Protein AF-A0A450V670-F1 (afdb_monomer_lite)

Sequence (201 aa):
MRGKIMSDAKQIKKEAIFEEYRVLRSEIQQYHAERNNYVNYSVTLTGALLAFISAMKILDTELAILFLLIPFIHLLLGFLFLDRSVRVVRLADYIHNHLRKQLQDLSDTDVWSWEDYKKRTRRFSRFISFLLDQVRIISFIAPSILSVSVFFLFDDGLFSILEIVLLVILSLLIFGVFAIAMKVQETSGAENRAHFPINKK

Foldseek 3Di:
DVVVVVVVVLVVLLVVLVVVVVVLVVLLVVLVVLLVVLLVVLVVLLVVVVVVLVVCVVDDLVCLVVLLVSLVSLLVSLVSSLVSLLSSLVSVCCCVPPSCVVNVVSDPDDPCVVVVVCVVCVPDDPVVVVVVLVVSSCSSVVSNVVSVVSSVVSDPDDDDPVSVVSVVVSVVSNVVSVVSSVVSVVSNPPPPPVPPPPPDD

pLDDT: mean 89.33, std 12.07, range [46.03, 98.38]

Radius of gyration: 24.57 Å; chains: 1; bounding box: 68×34×81 Å

Secondary structure (DSSP, 8-state):
-HHHHHHHHHHHHHHHHHHHHHHHHHHHHHHHHHHHHHHHHHHHHHHHHHHHHHHHTTS-GGGGGHHHHHHHHHHHHHHHHHHHHHHHHHHHHHIIIIIHHHHHHH-SS-TTHHHHHHHHT--S-HHHHHHHHHHHHHHHHHHHHHHHHHHHHH--SPPPHHHHHHHHHHHHHHHHHHHHHHHHHHHHS------S-----

Structure (mmCIF, N/CA/C/O backbone):
data_AF-A0A450V670-F1
#
_entry.id   AF-A0A450V670-F1
#
loop_
_atom_site.group_PDB
_atom_site.id
_atom_site.type_symbol
_atom_site.label_atom_id
_atom_site.label_alt_id
_atom_site.label_comp_id
_atom_site.label_asym_id
_atom_site.label_entity_id
_atom_site.label_seq_id
_atom_site.pdbx_PDB_ins_code
_atom_site.Cartn_x
_atom_site.Cartn_y
_atom_site.Cartn_z
_atom_site.occupancy
_atom_site.B_iso_or_equiv
_atom_site.auth_seq_id
_atom_site.auth_comp_id
_atom_site.auth_asym_id
_atom_site.auth_atom_id
_atom_site.pdbx_PDB_model_num
ATOM 1 N N . MET A 1 1 ? -23.373 -13.521 49.410 1.00 74.38 1 MET A N 1
ATOM 2 C CA . MET A 1 1 ? -22.339 -14.280 48.663 1.00 74.38 1 MET A CA 1
ATOM 3 C C . MET A 1 1 ? -22.504 -14.179 47.143 1.00 74.38 1 MET A C 1
ATOM 5 O O . MET A 1 1 ? -21.561 -13.767 46.484 1.00 74.38 1 MET A O 1
ATOM 9 N N . ARG A 1 2 ? -23.696 -14.449 46.583 1.00 79.19 2 ARG A N 1
ATOM 10 C CA . ARG A 1 2 ? -23.971 -14.394 45.128 1.00 79.19 2 ARG A CA 1
ATOM 11 C C . ARG A 1 2 ? -23.617 -13.060 44.442 1.00 79.19 2 ARG A C 1
ATOM 13 O O . ARG A 1 2 ? -23.057 -13.078 43.355 1.00 79.19 2 ARG A O 1
ATOM 20 N N . GLY A 1 3 ? -23.879 -11.921 45.092 1.00 82.06 3 GLY A N 1
ATOM 21 C CA . GLY A 1 3 ? -23.564 -10.595 44.536 1.00 82.06 3 GLY A CA 1
ATOM 22 C C . GLY A 1 3 ? -22.066 -10.335 44.326 1.00 82.06 3 GLY A C 1
ATOM 23 O O . GLY A 1 3 ? -21.690 -9.752 43.317 1.00 82.06 3 GLY A O 1
ATOM 24 N N . LYS A 1 4 ? -21.205 -10.838 45.224 1.00 85.69 4 LYS A N 1
ATOM 25 C CA . LYS A 1 4 ? -19.745 -10.698 45.100 1.00 85.69 4 LYS A CA 1
ATOM 26 C C . LYS A 1 4 ? -19.215 -11.490 43.899 1.00 85.69 4 LYS A C 1
ATOM 28 O O . LYS A 1 4 ? -18.532 -10.931 43.059 1.00 85.69 4 LYS A O 1
ATOM 33 N N . ILE A 1 5 ? -19.656 -12.741 43.751 1.00 87.25 5 ILE A N 1
ATOM 34 C CA . ILE A 1 5 ? -19.260 -13.616 42.633 1.00 87.25 5 ILE A CA 1
ATOM 35 C C . ILE A 1 5 ? -19.651 -13.008 41.274 1.00 87.25 5 ILE A C 1
ATOM 37 O O . ILE A 1 5 ? -18.873 -13.058 40.326 1.00 87.25 5 ILE A O 1
ATOM 41 N N . MET A 1 6 ? -20.842 -12.406 41.167 1.00 82.12 6 MET A N 1
ATOM 42 C CA . MET A 1 6 ? -21.275 -11.751 39.924 1.00 82.12 6 MET A CA 1
ATOM 43 C C . MET A 1 6 ? -20.473 -10.480 39.613 1.00 82.12 6 MET A C 1
ATOM 45 O O . MET A 1 6 ? -20.177 -10.224 38.446 1.00 82.12 6 MET A O 1
ATOM 49 N N . SER A 1 7 ? -20.109 -9.706 40.640 1.00 87.88 7 SER A N 1
ATOM 50 C CA . SER A 1 7 ? -19.231 -8.539 40.493 1.00 87.88 7 SER A CA 1
ATOM 51 C C . SER A 1 7 ? -17.849 -8.949 39.982 1.00 87.88 7 SER A C 1
ATOM 53 O O . SER A 1 7 ? -17.362 -8.376 39.008 1.00 87.88 7 SER A O 1
ATOM 55 N N . ASP A 1 8 ? -17.263 -9.987 40.578 1.00 92.25 8 ASP A N 1
ATOM 56 C CA . ASP A 1 8 ? -15.940 -10.495 40.210 1.00 92.25 8 ASP A CA 1
ATOM 57 C C . ASP A 1 8 ? -15.940 -11.031 38.765 1.00 92.25 8 ASP A C 1
ATOM 59 O O . ASP A 1 8 ? -15.050 -10.716 37.978 1.00 92.25 8 ASP A O 1
ATOM 63 N N . ALA A 1 9 ? -16.991 -11.750 38.353 1.00 92.06 9 ALA A N 1
ATOM 64 C CA . ALA A 1 9 ? -17.128 -12.241 36.980 1.00 92.06 9 ALA A CA 1
ATOM 65 C C . ALA A 1 9 ? -17.270 -11.110 35.940 1.00 92.06 9 ALA A C 1
ATOM 67 O O . ALA A 1 9 ? -16.675 -11.183 34.861 1.00 92.06 9 ALA A O 1
ATOM 68 N N . LYS A 1 10 ? -18.038 -10.051 36.250 1.00 91.31 10 LYS A N 1
ATOM 69 C CA . LYS A 1 10 ? -18.167 -8.871 35.372 1.00 91.31 10 LYS A CA 1
ATOM 70 C C . LYS A 1 10 ? -16.818 -8.162 35.219 1.00 91.31 10 LYS A C 1
ATOM 72 O O . LYS A 1 10 ? -16.474 -7.754 34.110 1.00 91.31 10 LYS A O 1
ATOM 77 N N . GLN A 1 11 ? -16.059 -8.059 36.308 1.00 92.69 11 GLN A N 1
ATOM 78 C CA . GLN A 1 11 ? -14.736 -7.442 36.320 1.00 92.69 11 GLN A CA 1
ATOM 79 C C . GLN A 1 11 ? -13.726 -8.241 35.486 1.00 92.69 11 GLN A C 1
ATOM 81 O O . GLN A 1 11 ? -13.103 -7.669 34.596 1.00 92.69 11 GLN A O 1
ATOM 86 N N . ILE A 1 12 ? -13.649 -9.563 35.674 1.00 95.38 12 ILE A N 1
ATOM 87 C CA . ILE A 1 12 ? -12.773 -10.445 34.881 1.00 95.38 12 ILE A CA 1
ATOM 88 C C . ILE A 1 12 ? -13.099 -10.334 33.387 1.00 95.38 12 ILE A C 1
ATOM 90 O O . ILE A 1 12 ? -12.203 -10.203 32.555 1.00 95.38 12 ILE A O 1
ATOM 94 N N . LYS A 1 13 ? -14.390 -10.337 33.027 1.00 95.12 13 LYS A N 1
ATOM 95 C CA . LYS A 1 13 ? -14.812 -10.180 31.628 1.00 95.12 13 LYS A CA 1
ATOM 96 C C . LYS A 1 13 ? -14.386 -8.826 31.053 1.00 95.12 13 LYS A C 1
ATOM 98 O O . LYS A 1 13 ? -13.922 -8.762 29.918 1.00 95.12 13 LYS A O 1
ATOM 103 N N . LYS A 1 14 ? -14.547 -7.748 31.823 1.00 93.81 14 LYS A N 1
ATOM 104 C CA . LYS A 1 14 ? -14.142 -6.395 31.425 1.00 93.81 14 LYS A CA 1
ATOM 105 C C . LYS A 1 14 ? -12.631 -6.315 31.193 1.00 93.81 14 LYS A C 1
ATOM 107 O O . LYS A 1 14 ? -12.212 -5.770 30.177 1.00 93.81 14 LYS A O 1
ATOM 112 N N . GLU A 1 15 ? -11.834 -6.882 32.093 1.00 95.00 15 GLU A N 1
ATOM 113 C CA . GLU A 1 15 ? -10.372 -6.941 31.971 1.00 95.00 15 GLU A CA 1
ATOM 114 C C . GLU A 1 15 ? -9.935 -7.737 30.739 1.00 95.00 15 GLU A C 1
ATOM 116 O O . GLU A 1 15 ? -9.139 -7.236 29.950 1.00 95.00 15 GLU A O 1
ATOM 121 N N . ALA A 1 16 ? -10.527 -8.912 30.504 1.00 96.75 16 ALA A N 1
ATOM 122 C CA . ALA A 1 16 ? -10.236 -9.718 29.319 1.00 96.75 16 ALA A CA 1
ATOM 123 C C . ALA A 1 16 ? -10.490 -8.948 28.008 1.00 96.75 16 ALA A C 1
ATOM 125 O O . ALA A 1 16 ? -9.664 -8.979 27.098 1.00 96.75 16 ALA A O 1
ATOM 126 N N . ILE A 1 17 ? -11.595 -8.200 27.930 1.00 95.88 17 ILE A N 1
ATOM 127 C CA . ILE A 1 17 ? -11.935 -7.387 26.753 1.00 95.88 17 ILE A CA 1
ATOM 128 C C . ILE A 1 17 ? -10.959 -6.213 26.571 1.00 95.88 17 ILE A C 1
ATOM 130 O O . ILE A 1 17 ? -10.601 -5.874 25.441 1.00 95.88 17 ILE A O 1
ATOM 134 N N . PHE A 1 18 ? -10.513 -5.580 27.660 1.00 94.44 18 PHE A N 1
ATOM 135 C CA . PHE A 1 18 ? -9.491 -4.533 27.578 1.00 94.44 18 PHE A CA 1
ATOM 136 C C . PHE A 1 18 ? -8.148 -5.073 27.094 1.00 94.44 18 PHE A C 1
ATOM 138 O O . PHE A 1 18 ? -7.487 -4.412 26.290 1.00 94.44 18 PHE A O 1
ATOM 145 N N . GLU A 1 19 ? -7.761 -6.263 27.546 1.00 97.12 19 GLU A N 1
ATOM 146 C CA . GLU A 1 19 ? -6.544 -6.921 27.080 1.00 97.12 19 GLU A CA 1
ATOM 147 C C . GLU A 1 19 ? -6.631 -7.283 25.597 1.00 97.12 19 GLU A C 1
ATOM 149 O O . GLU A 1 19 ? -5.715 -6.958 24.841 1.00 97.12 19 GLU A O 1
ATOM 154 N N . GLU A 1 20 ? -7.757 -7.835 25.139 1.00 97.69 20 GLU A N 1
ATOM 155 C CA . GLU A 1 20 ? -7.996 -8.087 23.713 1.00 97.69 20 GLU A CA 1
ATOM 156 C C . GLU A 1 20 ? -7.898 -6.789 22.892 1.00 97.69 20 GLU A C 1
ATOM 158 O O . GLU A 1 20 ? -7.166 -6.722 21.904 1.00 97.69 20 GLU A O 1
ATOM 163 N N . TYR A 1 21 ? -8.552 -5.710 23.337 1.00 95.75 21 TYR A N 1
ATOM 164 C CA . TYR A 1 21 ? -8.452 -4.398 22.692 1.00 95.75 21 TYR A CA 1
ATOM 165 C C . TYR A 1 21 ? -7.003 -3.891 22.615 1.00 95.75 21 TYR A C 1
ATOM 167 O O . TYR A 1 21 ? -6.584 -3.361 21.579 1.00 95.75 21 TYR A O 1
ATOM 175 N N . ARG A 1 22 ? -6.230 -4.048 23.696 1.00 96.38 22 ARG A N 1
ATOM 176 C CA . ARG A 1 22 ? -4.827 -3.623 23.768 1.00 96.38 22 ARG A CA 1
ATOM 177 C C . ARG A 1 22 ? -3.966 -4.391 22.769 1.00 96.38 22 ARG A C 1
ATOM 179 O O . ARG A 1 22 ? -3.197 -3.761 22.040 1.00 96.38 22 ARG A O 1
ATOM 186 N N . VAL A 1 23 ? -4.138 -5.711 22.692 1.00 98.31 23 VAL A N 1
ATOM 187 C CA . VAL A 1 23 ? -3.441 -6.567 21.722 1.00 98.31 23 VAL A CA 1
ATOM 188 C C . VAL A 1 23 ? -3.768 -6.128 20.295 1.00 98.31 23 VAL A C 1
ATOM 190 O O . VAL A 1 23 ? -2.857 -5.799 19.538 1.00 98.31 23 VAL A O 1
ATOM 193 N N . LEU A 1 24 ? -5.045 -5.979 19.943 1.00 97.94 24 LEU A N 1
ATOM 194 C CA . LEU A 1 24 ? -5.442 -5.586 18.583 1.00 97.94 24 LEU A CA 1
ATOM 195 C C . LEU A 1 24 ? -4.940 -4.188 18.195 1.00 97.94 24 LEU A C 1
ATOM 197 O O . LEU A 1 24 ? -4.551 -3.950 17.051 1.00 97.94 24 LEU A O 1
ATOM 201 N N . ARG A 1 25 ? -4.911 -3.239 19.139 1.00 96.38 25 ARG A N 1
ATOM 202 C CA . ARG A 1 25 ? -4.305 -1.919 18.903 1.00 96.38 25 ARG A CA 1
ATOM 203 C C . ARG A 1 25 ? -2.802 -2.014 18.661 1.00 96.38 25 ARG A C 1
ATOM 205 O O . ARG A 1 25 ? -2.304 -1.307 17.784 1.00 96.38 25 ARG A O 1
ATOM 212 N N . SER A 1 26 ? -2.105 -2.874 19.400 1.00 98.06 26 SER A N 1
ATOM 213 C CA . SER A 1 26 ? -0.675 -3.112 19.189 1.00 98.06 26 SER A CA 1
ATOM 214 C C . SER A 1 26 ? -0.396 -3.738 17.816 1.00 98.06 26 SER A C 1
ATOM 216 O O . SER A 1 26 ? 0.503 -3.276 17.115 1.00 98.06 26 SER A O 1
ATOM 218 N N . GLU A 1 27 ? -1.236 -4.672 17.355 1.00 98.38 27 GLU A N 1
ATOM 219 C CA . GLU A 1 27 ? -1.139 -5.252 16.008 1.00 98.38 27 GLU A CA 1
ATOM 220 C C . GLU A 1 27 ? -1.376 -4.207 14.910 1.00 98.38 27 GLU A C 1
ATOM 222 O O . GLU A 1 27 ? -0.618 -4.129 13.943 1.00 98.38 27 GLU A O 1
ATOM 227 N N . ILE A 1 28 ? -2.388 -3.343 15.063 1.00 97.75 28 ILE A N 1
ATOM 228 C CA . ILE A 1 28 ? -2.622 -2.224 14.135 1.00 97.75 28 ILE A CA 1
ATOM 229 C C . ILE A 1 28 ? -1.381 -1.325 14.050 1.00 97.75 28 ILE A C 1
ATOM 231 O O . ILE A 1 28 ? -0.987 -0.917 12.954 1.00 97.75 28 ILE A O 1
ATOM 235 N N . GLN A 1 29 ? -0.750 -1.018 15.186 1.00 97.75 29 GLN A N 1
ATOM 236 C CA . GLN A 1 29 ? 0.468 -0.209 15.218 1.00 97.75 29 GLN A CA 1
ATOM 237 C C . GLN A 1 29 ? 1.634 -0.905 14.505 1.00 97.75 29 GLN A C 1
ATOM 239 O O . GLN A 1 29 ? 2.339 -0.253 13.730 1.00 97.75 29 GLN A O 1
ATOM 244 N N . GLN A 1 30 ? 1.805 -2.214 14.704 1.00 98.31 30 GLN A N 1
ATOM 245 C CA . GLN A 1 30 ? 2.802 -3.004 13.984 1.00 98.31 30 GLN A CA 1
ATOM 246 C C . GLN A 1 30 ? 2.563 -2.958 12.468 1.00 98.31 30 GLN A C 1
ATOM 248 O O . GLN A 1 30 ? 3.478 -2.630 11.713 1.00 98.31 30 GLN A O 1
ATOM 253 N N . TYR A 1 31 ? 1.333 -3.191 12.006 1.00 97.88 31 TYR A N 1
ATOM 254 C CA . TYR A 1 31 ? 1.019 -3.123 10.577 1.00 97.88 31 TYR A CA 1
ATOM 255 C C . TYR A 1 31 ? 1.226 -1.724 9.990 1.00 97.88 31 TYR A C 1
ATOM 257 O O . TYR A 1 31 ? 1.631 -1.596 8.834 1.00 97.88 31 TYR A O 1
ATOM 265 N N . HIS A 1 32 ? 0.996 -0.656 10.759 1.00 96.62 32 HIS A N 1
ATOM 266 C CA . HIS A 1 32 ? 1.356 0.695 10.326 1.00 96.62 32 HIS A CA 1
ATOM 267 C C . HIS A 1 32 ? 2.869 0.873 10.155 1.00 96.62 32 HIS A C 1
ATOM 269 O O . HIS A 1 32 ? 3.288 1.490 9.174 1.00 96.62 32 HIS A O 1
ATOM 275 N N . ALA A 1 33 ? 3.680 0.324 11.060 1.00 97.81 33 ALA A N 1
ATOM 276 C CA . ALA A 1 33 ? 5.135 0.359 10.935 1.00 97.81 33 ALA A CA 1
ATOM 277 C C . ALA A 1 33 ? 5.611 -0.417 9.695 1.00 97.81 33 ALA A C 1
ATOM 279 O O . ALA A 1 33 ? 6.383 0.114 8.899 1.00 97.81 33 ALA A O 1
ATOM 280 N N . GLU A 1 34 ? 5.081 -1.621 9.465 1.00 97.62 34 GLU A N 1
ATOM 281 C CA . GLU A 1 34 ? 5.390 -2.428 8.276 1.00 97.62 34 GLU A CA 1
ATOM 282 C C . GLU A 1 34 ? 5.012 -1.705 6.974 1.00 97.62 34 GLU A C 1
ATOM 284 O O . GLU A 1 34 ? 5.809 -1.654 6.037 1.00 97.62 34 GLU A O 1
ATOM 289 N N . ARG A 1 35 ? 3.836 -1.063 6.924 1.00 96.50 35 ARG A N 1
ATOM 290 C CA . ARG A 1 35 ? 3.422 -0.234 5.778 1.00 96.50 35 ARG A CA 1
ATOM 291 C C . ARG A 1 35 ? 4.407 0.893 5.490 1.00 96.50 35 ARG A C 1
ATOM 293 O O . ARG A 1 35 ? 4.738 1.120 4.328 1.00 96.50 35 ARG A O 1
ATOM 300 N N . ASN A 1 36 ? 4.863 1.594 6.526 1.00 96.62 36 ASN A N 1
ATOM 301 C CA . ASN A 1 36 ? 5.843 2.667 6.370 1.00 96.62 36 ASN A CA 1
ATOM 302 C C . ASN A 1 36 ? 7.184 2.125 5.857 1.00 96.62 36 ASN A C 1
ATOM 304 O O . ASN A 1 36 ? 7.798 2.754 4.999 1.00 96.62 36 ASN A O 1
ATOM 308 N N . ASN A 1 37 ? 7.601 0.938 6.307 1.00 98.00 37 ASN A N 1
ATOM 309 C CA . ASN A 1 37 ? 8.816 0.293 5.810 1.00 98.00 37 ASN A CA 1
ATOM 310 C C . ASN A 1 37 ? 8.731 -0.009 4.309 1.00 98.00 37 ASN A C 1
ATOM 312 O O . ASN A 1 37 ? 9.683 0.282 3.592 1.00 98.00 37 ASN A O 1
ATOM 316 N N . TYR A 1 38 ? 7.595 -0.503 3.802 1.00 98.12 38 TYR A N 1
ATOM 317 C CA . TYR A 1 38 ? 7.436 -0.746 2.360 1.00 98.12 38 TYR A CA 1
ATOM 318 C C . TYR A 1 38 ? 7.526 0.534 1.524 1.00 98.12 38 TYR A C 1
ATOM 320 O O . TYR A 1 38 ? 8.154 0.525 0.466 1.00 98.12 38 TYR A O 1
ATOM 328 N N . VAL A 1 39 ? 6.953 1.643 2.005 1.00 97.56 39 VAL A N 1
ATOM 329 C CA . VAL A 1 39 ? 7.097 2.953 1.347 1.00 97.56 39 VAL A CA 1
ATOM 330 C C . VAL A 1 39 ? 8.562 3.393 1.349 1.00 97.56 39 VAL A C 1
ATOM 332 O O . VAL A 1 39 ? 9.076 3.792 0.308 1.00 97.56 39 VAL A O 1
ATOM 335 N N . ASN A 1 40 ? 9.258 3.263 2.482 1.00 97.69 40 ASN A N 1
ATOM 336 C CA . ASN A 1 40 ? 10.677 3.606 2.582 1.00 97.69 40 ASN A CA 1
ATOM 337 C C . ASN A 1 40 ? 11.529 2.777 1.613 1.00 97.69 40 ASN A C 1
ATOM 339 O O . ASN A 1 40 ? 12.354 3.344 0.903 1.00 97.69 40 ASN A O 1
ATOM 343 N N . TYR A 1 41 ? 11.291 1.465 1.516 1.00 98.38 41 TYR A N 1
ATOM 344 C CA . TYR A 1 41 ? 11.980 0.608 0.549 1.00 98.38 41 TYR A CA 1
ATOM 345 C C . TYR A 1 41 ? 11.709 1.037 -0.893 1.00 98.38 41 TYR A C 1
ATOM 347 O O . TYR A 1 41 ? 12.648 1.112 -1.678 1.00 98.38 41 TYR A O 1
ATOM 355 N N . SER A 1 42 ? 10.462 1.384 -1.229 1.00 97.94 42 SER A N 1
ATOM 356 C CA . SER A 1 42 ? 10.112 1.901 -2.558 1.00 97.94 42 SER A CA 1
ATOM 357 C C . SER A 1 42 ? 10.877 3.186 -2.888 1.00 97.94 42 SER A C 1
ATOM 359 O O . SER A 1 42 ? 11.459 3.314 -3.963 1.00 97.94 42 SER A O 1
ATOM 361 N N . VAL A 1 43 ? 10.954 4.124 -1.939 1.00 97.75 43 VAL A N 1
ATOM 362 C CA . VAL A 1 43 ? 11.702 5.382 -2.103 1.00 97.75 43 VAL A CA 1
ATOM 363 C C . VAL A 1 43 ? 13.202 5.121 -2.261 1.00 97.75 43 VAL A C 1
ATOM 365 O O . VAL A 1 43 ? 13.829 5.690 -3.154 1.00 97.75 43 VAL A O 1
ATOM 368 N N . THR A 1 44 ? 13.784 4.235 -1.449 1.00 98.25 44 THR A N 1
ATOM 369 C CA . THR A 1 44 ? 15.199 3.849 -1.564 1.00 98.25 44 THR A CA 1
ATOM 370 C C . THR A 1 44 ? 15.498 3.205 -2.918 1.00 98.25 44 THR A C 1
ATOM 372 O O . THR A 1 44 ? 16.468 3.588 -3.570 1.00 98.25 44 THR A O 1
ATOM 375 N N . LEU A 1 45 ? 14.650 2.277 -3.374 1.00 97.94 45 LEU A N 1
ATOM 376 C CA . LEU A 1 45 ? 14.780 1.642 -4.687 1.00 97.94 45 LEU A CA 1
ATOM 377 C C . LEU A 1 45 ? 14.623 2.647 -5.827 1.00 97.94 45 LEU A C 1
ATOM 379 O O . LEU A 1 45 ? 15.360 2.574 -6.804 1.00 97.94 45 LEU A O 1
ATOM 383 N N . THR A 1 46 ? 13.729 3.625 -5.685 1.00 97.62 46 THR A N 1
ATOM 384 C CA . THR A 1 46 ? 13.581 4.716 -6.657 1.00 97.62 46 THR A CA 1
ATOM 385 C C . THR A 1 46 ? 14.853 5.561 -6.733 1.00 97.62 46 THR A C 1
ATOM 387 O O . THR A 1 46 ? 15.312 5.885 -7.825 1.00 97.62 46 THR A O 1
ATOM 390 N N . GLY A 1 47 ? 15.468 5.885 -5.592 1.00 97.88 47 GLY A N 1
ATOM 391 C CA . GLY A 1 47 ? 16.758 6.580 -5.557 1.00 97.88 47 GLY A CA 1
ATOM 392 C C . GLY A 1 47 ? 17.871 5.784 -6.245 1.00 97.88 47 GLY A C 1
ATOM 393 O O . GLY A 1 47 ? 18.622 6.341 -7.045 1.00 97.88 47 GLY A O 1
ATOM 394 N N . ALA A 1 48 ? 17.931 4.472 -5.996 1.00 97.19 48 ALA A N 1
ATOM 395 C CA . ALA A 1 48 ? 18.872 3.573 -6.663 1.00 97.19 48 ALA A CA 1
ATOM 396 C C . ALA A 1 48 ? 18.620 3.491 -8.179 1.00 97.19 48 ALA A C 1
ATOM 398 O O . ALA A 1 48 ? 19.570 3.557 -8.954 1.00 97.19 48 ALA A O 1
ATOM 399 N N . LEU A 1 49 ? 17.355 3.422 -8.606 1.00 95.69 49 LEU A N 1
ATOM 400 C CA . LEU A 1 49 ? 16.955 3.454 -10.014 1.00 95.69 49 LEU A CA 1
ATOM 401 C C . LEU A 1 49 ? 17.418 4.749 -10.693 1.00 95.69 49 LEU A C 1
ATOM 403 O O . LEU A 1 49 ? 18.020 4.692 -11.758 1.00 95.69 49 LEU A O 1
ATOM 407 N N . LEU A 1 50 ? 17.188 5.914 -10.083 1.00 96.12 50 LEU A N 1
ATOM 408 C CA . LEU A 1 50 ? 17.622 7.201 -10.640 1.00 96.12 50 LEU A CA 1
ATOM 409 C C . LEU A 1 50 ? 19.149 7.298 -10.763 1.00 96.12 50 LEU A C 1
ATOM 411 O O . LEU A 1 50 ? 19.661 7.784 -11.776 1.00 96.12 50 LEU A O 1
ATOM 415 N N . ALA A 1 51 ? 19.879 6.812 -9.755 1.00 95.00 51 ALA A N 1
ATOM 416 C CA . ALA A 1 51 ? 21.335 6.726 -9.808 1.00 95.00 51 ALA A CA 1
ATOM 417 C C . ALA A 1 51 ? 21.799 5.787 -10.935 1.00 95.00 51 ALA A C 1
ATOM 419 O O . ALA A 1 51 ? 22.692 6.143 -11.703 1.00 95.00 51 ALA A O 1
ATOM 420 N N . PHE A 1 52 ? 21.143 4.632 -11.083 1.00 92.25 52 PHE A N 1
ATOM 421 C CA . PHE A 1 52 ? 21.424 3.664 -12.140 1.00 92.25 52 PHE A CA 1
ATOM 422 C C . PHE A 1 52 ? 21.166 4.242 -13.537 1.00 92.25 52 PHE A C 1
ATOM 424 O O . PHE A 1 52 ? 22.049 4.175 -14.384 1.00 92.25 52 PHE A O 1
ATOM 431 N N . ILE A 1 53 ? 20.022 4.901 -13.765 1.00 91.69 53 ILE A N 1
ATOM 432 C CA . ILE A 1 53 ? 19.705 5.589 -15.033 1.00 91.69 53 ILE A CA 1
ATOM 433 C C . ILE A 1 53 ? 20.783 6.622 -15.379 1.00 91.69 53 ILE A C 1
ATOM 435 O O . ILE A 1 53 ? 21.201 6.741 -16.530 1.00 91.69 53 ILE A O 1
ATOM 439 N N . SER A 1 54 ? 21.249 7.371 -14.378 1.00 91.00 54 SER A N 1
ATOM 440 C CA . SER A 1 54 ? 22.268 8.405 -14.575 1.00 91.00 54 SER A CA 1
ATOM 441 C C . SER A 1 54 ? 23.619 7.810 -14.984 1.00 91.00 54 SER A C 1
ATOM 443 O O . SER A 1 54 ? 24.300 8.386 -15.830 1.00 91.00 54 SER A O 1
ATOM 445 N N . ALA A 1 55 ? 23.983 6.650 -14.428 1.00 88.62 55 ALA A N 1
ATOM 446 C CA . ALA A 1 55 ? 25.193 5.915 -14.794 1.00 88.62 55 ALA A CA 1
ATOM 447 C C . ALA A 1 55 ? 25.071 5.215 -16.161 1.00 88.62 55 ALA A C 1
ATOM 449 O O . ALA A 1 55 ? 26.039 5.163 -16.916 1.00 88.62 55 ALA A O 1
ATOM 450 N N . MET A 1 56 ? 23.875 4.729 -16.507 1.00 82.81 56 MET A N 1
ATOM 451 C CA . MET A 1 56 ? 23.596 4.002 -17.751 1.00 82.81 56 MET A CA 1
ATOM 452 C C . MET A 1 56 ? 23.725 4.846 -19.017 1.00 82.81 56 MET A C 1
ATOM 454 O O . MET A 1 56 ? 23.944 4.278 -20.077 1.00 82.81 56 MET A O 1
ATOM 458 N N . LYS A 1 57 ? 23.697 6.185 -18.939 1.00 70.62 57 LYS A N 1
ATOM 459 C CA . LYS A 1 57 ? 24.042 7.048 -20.090 1.00 70.62 57 LYS A CA 1
ATOM 460 C C . LYS A 1 57 ? 25.438 6.770 -20.678 1.00 70.62 57 LYS A C 1
ATOM 462 O O . LYS A 1 57 ? 25.763 7.308 -21.730 1.00 70.62 57 LYS A O 1
ATOM 467 N N . ILE A 1 58 ? 26.259 5.986 -19.982 1.00 66.25 58 ILE A N 1
ATOM 468 C CA . ILE A 1 58 ? 27.622 5.605 -20.355 1.00 66.25 58 ILE A CA 1
ATOM 469 C C . ILE A 1 58 ? 27.683 4.144 -20.871 1.00 66.25 58 ILE A C 1
ATOM 471 O O . ILE A 1 58 ? 28.707 3.743 -21.414 1.00 66.25 58 ILE A O 1
ATOM 475 N N . LEU A 1 59 ? 26.620 3.342 -20.715 1.00 62.75 59 LEU A N 1
ATOM 476 C CA . LEU A 1 59 ? 26.611 1.881 -20.913 1.00 62.75 59 LEU A CA 1
ATOM 477 C C . LEU A 1 59 ? 25.720 1.428 -22.088 1.00 62.75 59 LEU A C 1
ATOM 479 O O . LEU A 1 59 ? 24.829 2.156 -22.518 1.00 62.75 59 LEU A O 1
ATOM 483 N N . ASP A 1 60 ? 25.970 0.205 -22.573 1.00 74.50 60 ASP A N 1
ATOM 484 C CA . ASP A 1 60 ? 25.311 -0.425 -23.729 1.00 74.50 60 ASP A CA 1
ATOM 485 C C . ASP A 1 60 ? 23.792 -0.627 -23.571 1.00 74.50 60 ASP A C 1
ATOM 487 O O . ASP A 1 60 ? 23.270 -0.929 -22.492 1.00 74.50 60 ASP A O 1
ATOM 491 N N . THR A 1 61 ? 23.090 -0.542 -24.704 1.00 78.31 61 THR A N 1
ATOM 492 C CA . THR A 1 61 ? 21.635 -0.718 -24.863 1.00 78.31 61 THR A CA 1
ATOM 493 C C . THR A 1 61 ? 21.126 -2.116 -24.498 1.00 78.31 61 THR A C 1
ATOM 495 O O . THR A 1 61 ? 19.950 -2.269 -24.177 1.00 78.31 61 THR A O 1
ATOM 498 N N . GLU A 1 62 ? 21.991 -3.133 -24.443 1.00 83.75 62 GLU A N 1
ATOM 499 C CA . GLU A 1 62 ? 21.607 -4.515 -24.103 1.00 83.75 62 GLU A CA 1
ATOM 500 C C . GLU A 1 62 ? 21.023 -4.663 -22.684 1.00 83.75 62 GLU A C 1
ATOM 502 O O . GLU A 1 62 ? 20.281 -5.604 -22.397 1.00 83.75 62 GLU A O 1
ATOM 507 N N . LEU A 1 63 ? 21.303 -3.715 -21.783 1.00 88.38 63 LEU A N 1
ATOM 508 C CA . LEU A 1 63 ? 20.774 -3.721 -20.416 1.00 88.38 63 LEU A CA 1
ATOM 509 C C . LEU A 1 63 ? 19.376 -3.093 -20.292 1.00 88.38 63 LEU A C 1
ATOM 511 O O . LEU A 1 63 ? 18.819 -3.077 -19.189 1.00 88.38 63 LEU A O 1
ATOM 515 N N . ALA A 1 64 ? 18.779 -2.606 -21.387 1.00 89.88 64 ALA A N 1
ATOM 516 C CA . ALA A 1 64 ? 17.469 -1.953 -21.367 1.00 89.88 64 ALA A CA 1
ATOM 517 C C . ALA A 1 64 ? 16.374 -2.847 -20.756 1.00 89.88 64 ALA A C 1
ATOM 519 O O . ALA A 1 64 ? 15.535 -2.367 -19.991 1.00 89.88 64 ALA A O 1
ATOM 520 N N . ILE A 1 65 ? 16.434 -4.164 -20.987 1.00 91.31 65 ILE A N 1
ATOM 521 C CA . ILE A 1 65 ? 15.456 -5.128 -20.458 1.00 91.31 65 ILE A CA 1
ATOM 522 C C . ILE A 1 65 ? 15.348 -5.115 -18.923 1.00 91.31 65 ILE A C 1
ATOM 524 O O . ILE A 1 65 ? 14.286 -5.408 -18.370 1.00 91.31 65 ILE A O 1
ATOM 528 N N . LEU A 1 66 ? 16.405 -4.715 -18.204 1.00 92.94 66 LEU A N 1
ATOM 529 C CA . LEU A 1 66 ? 16.373 -4.606 -16.742 1.00 92.94 66 LEU A CA 1
ATOM 530 C C . LEU A 1 66 ? 15.331 -3.584 -16.265 1.00 92.94 66 LEU A C 1
ATOM 532 O O . LEU A 1 66 ? 14.712 -3.779 -15.215 1.00 92.94 66 LEU A O 1
ATOM 536 N N . PHE A 1 67 ? 15.066 -2.539 -17.053 1.00 94.62 67 PHE A N 1
ATOM 537 C CA . PHE A 1 67 ? 14.047 -1.539 -16.739 1.00 94.62 67 PHE A CA 1
ATOM 538 C C . PHE A 1 67 ? 12.615 -2.086 -16.812 1.00 94.62 67 PHE A C 1
ATOM 540 O O . PHE A 1 67 ? 11.721 -1.508 -16.191 1.00 94.62 67 PHE A O 1
ATOM 547 N N . LEU A 1 68 ? 12.382 -3.221 -17.477 1.00 95.75 68 LEU A N 1
ATOM 548 C CA . LEU A 1 68 ? 11.091 -3.914 -17.432 1.00 95.75 68 LEU A CA 1
ATOM 549 C C . LEU A 1 68 ? 10.929 -4.793 -16.188 1.00 95.75 68 LEU A C 1
ATOM 551 O O . LEU A 1 68 ? 9.801 -5.069 -15.786 1.00 95.75 68 LEU A O 1
ATOM 555 N N . LEU A 1 69 ? 12.024 -5.192 -15.532 1.00 96.12 69 LEU A N 1
ATOM 556 C CA . LEU A 1 69 ? 11.982 -6.021 -14.320 1.00 96.12 69 LEU A CA 1
ATOM 557 C C . LEU A 1 69 ? 11.778 -5.195 -13.040 1.00 96.12 69 LEU A C 1
ATOM 559 O O . LEU A 1 69 ? 11.100 -5.635 -12.113 1.00 96.12 69 LEU A O 1
ATOM 563 N N . ILE A 1 70 ? 12.316 -3.976 -12.983 1.00 96.31 70 ILE A N 1
ATOM 564 C CA . ILE A 1 70 ? 12.223 -3.083 -11.812 1.00 96.31 70 ILE A CA 1
ATOM 565 C C . ILE A 1 70 ? 10.774 -2.771 -11.374 1.00 96.31 70 ILE A C 1
ATOM 567 O O . ILE A 1 70 ? 10.507 -2.767 -10.162 1.00 96.31 70 ILE A O 1
ATOM 571 N N . PRO A 1 71 ? 9.812 -2.544 -12.290 1.00 98.00 71 PRO A N 1
ATOM 572 C CA . PRO A 1 71 ? 8.407 -2.367 -11.939 1.00 98.00 71 PRO A CA 1
ATOM 573 C C . PRO A 1 71 ? 7.813 -3.515 -11.111 1.00 98.00 71 PRO A C 1
ATOM 575 O O . PRO A 1 71 ? 7.018 -3.269 -10.206 1.00 98.00 71 PRO A O 1
ATOM 578 N N . PHE A 1 72 ? 8.233 -4.765 -11.340 1.00 98.06 72 PHE A N 1
ATOM 579 C CA . PHE A 1 72 ? 7.723 -5.917 -10.586 1.00 98.06 72 PHE A CA 1
ATOM 580 C C . PHE A 1 72 ? 8.054 -5.817 -9.096 1.00 98.06 72 PHE A C 1
ATOM 582 O O . PHE A 1 72 ? 7.219 -6.145 -8.255 1.00 98.06 72 PHE A O 1
ATOM 589 N N . ILE A 1 73 ? 9.243 -5.311 -8.759 1.00 98.06 73 ILE A N 1
ATOM 590 C CA . ILE A 1 73 ? 9.672 -5.127 -7.368 1.00 98.06 73 ILE A CA 1
ATOM 591 C C . ILE A 1 73 ? 8.814 -4.050 -6.691 1.00 98.06 73 ILE A C 1
ATOM 593 O O . ILE A 1 73 ? 8.315 -4.255 -5.584 1.00 98.06 73 ILE A O 1
ATOM 597 N N . HIS A 1 74 ? 8.586 -2.922 -7.367 1.00 98.19 74 HIS A N 1
ATOM 598 C CA . HIS A 1 74 ? 7.770 -1.830 -6.830 1.00 98.19 74 HIS A CA 1
ATOM 599 C C . HIS A 1 74 ? 6.307 -2.244 -6.648 1.00 98.19 74 HIS A C 1
ATOM 601 O O . HIS A 1 74 ? 5.707 -1.955 -5.612 1.00 98.19 74 HIS A O 1
ATOM 607 N N . LEU A 1 75 ? 5.735 -2.970 -7.610 1.00 98.12 75 LEU A N 1
ATOM 608 C CA . LEU A 1 75 ? 4.365 -3.467 -7.500 1.00 98.12 75 LEU A CA 1
ATOM 609 C C . LEU A 1 75 ? 4.226 -4.548 -6.432 1.00 98.12 75 LEU A C 1
ATOM 611 O O . LEU A 1 75 ? 3.234 -4.534 -5.707 1.00 98.12 75 LEU A O 1
ATOM 615 N N . LEU A 1 76 ? 5.218 -5.428 -6.265 1.00 98.25 76 LEU A N 1
ATOM 616 C CA . LEU A 1 76 ? 5.247 -6.384 -5.157 1.00 98.25 76 LEU A CA 1
ATOM 617 C C . LEU A 1 76 ? 5.198 -5.661 -3.803 1.00 98.25 76 LEU A C 1
ATOM 619 O O . LEU A 1 76 ? 4.381 -6.012 -2.951 1.00 98.25 76 LEU A O 1
ATOM 623 N N . LEU A 1 77 ? 6.011 -4.614 -3.620 1.00 98.25 77 LEU A N 1
ATOM 624 C CA . LEU A 1 77 ? 5.947 -3.767 -2.423 1.00 98.25 77 LEU A CA 1
ATOM 625 C C . LEU A 1 77 ? 4.575 -3.092 -2.275 1.00 98.25 77 LEU A C 1
ATOM 627 O O . LEU A 1 77 ? 4.041 -3.034 -1.165 1.00 98.25 77 LEU A O 1
ATOM 631 N N . GLY A 1 78 ? 3.970 -2.654 -3.382 1.00 97.50 78 GLY A N 1
ATOM 632 C CA . GLY A 1 78 ? 2.606 -2.126 -3.414 1.00 97.50 78 GLY A CA 1
ATOM 633 C C . GLY A 1 78 ? 1.557 -3.136 -2.930 1.00 97.50 78 GLY A C 1
ATOM 634 O O . GLY A 1 78 ? 0.720 -2.798 -2.092 1.00 97.50 78 GLY A O 1
ATOM 635 N N . PHE A 1 79 ? 1.624 -4.394 -3.376 1.00 98.12 79 PHE A N 1
ATOM 636 C CA . PHE A 1 79 ? 0.733 -5.460 -2.903 1.00 98.12 79 PHE A CA 1
ATOM 637 C C . PHE A 1 79 ? 0.930 -5.762 -1.416 1.00 98.12 79 PHE A C 1
ATOM 639 O O . PHE A 1 79 ? -0.056 -5.867 -0.686 1.00 98.12 79 PHE A O 1
ATOM 646 N N . LEU A 1 80 ? 2.177 -5.843 -0.942 1.00 98.00 80 LEU A N 1
ATOM 647 C CA . LEU A 1 80 ? 2.472 -6.045 0.481 1.00 98.00 80 LEU A CA 1
ATOM 648 C C . LEU A 1 80 ? 1.936 -4.886 1.334 1.00 98.00 80 LEU A C 1
ATOM 650 O O . LEU A 1 80 ? 1.323 -5.107 2.380 1.00 98.00 80 LEU A O 1
ATOM 654 N N . PHE A 1 81 ? 2.088 -3.647 0.864 1.00 97.56 81 PHE A N 1
ATOM 655 C CA . PHE A 1 81 ? 1.505 -2.472 1.506 1.00 97.56 81 PHE A CA 1
ATOM 656 C C . PHE A 1 81 ? -0.027 -2.553 1.589 1.00 97.56 81 PHE A C 1
ATOM 658 O O . PHE A 1 81 ? -0.618 -2.215 2.626 1.00 97.56 81 PHE A O 1
ATOM 665 N N . LEU A 1 82 ? -0.684 -3.003 0.519 1.00 96.62 82 LEU A N 1
ATOM 666 C CA . LEU A 1 82 ? -2.137 -3.155 0.478 1.00 96.62 82 LEU A CA 1
ATOM 667 C C . LEU A 1 82 ? -2.631 -4.299 1.373 1.00 96.62 82 LEU A C 1
ATOM 669 O O . LEU A 1 82 ? -3.611 -4.094 2.087 1.00 96.62 82 LEU A O 1
ATOM 673 N N . ASP A 1 83 ? -1.936 -5.439 1.435 1.00 97.38 83 ASP A N 1
ATOM 674 C CA . ASP A 1 83 ? -2.270 -6.538 2.359 1.00 97.38 83 ASP A CA 1
ATOM 675 C C . ASP A 1 83 ? -2.290 -6.051 3.815 1.00 97.38 83 ASP A C 1
ATOM 677 O O . ASP A 1 83 ? -3.277 -6.236 4.535 1.00 97.38 83 ASP A O 1
ATOM 681 N N . ARG A 1 84 ? -1.252 -5.319 4.242 1.00 97.00 84 ARG A N 1
ATOM 682 C CA . ARG A 1 84 ? -1.224 -4.733 5.592 1.00 97.00 84 ARG A CA 1
ATOM 683 C C . ARG A 1 84 ? -2.327 -3.701 5.800 1.00 97.00 84 ARG A C 1
ATOM 685 O O .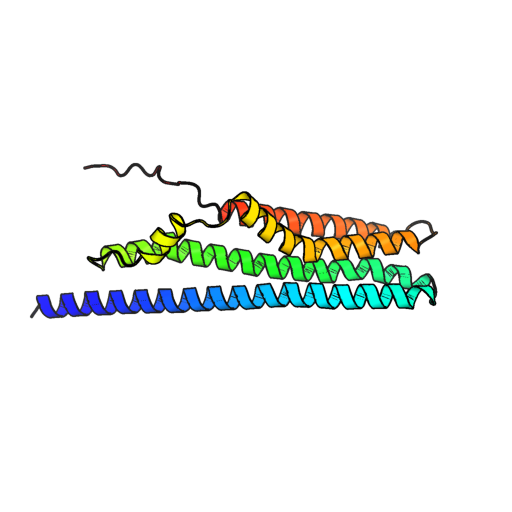 ARG A 1 84 ? -2.893 -3.622 6.888 1.00 97.00 84 ARG A O 1
ATOM 692 N N . SER A 1 85 ? -2.677 -2.937 4.765 1.00 95.06 85 SER A N 1
ATOM 693 C CA . SER A 1 85 ? -3.790 -1.981 4.825 1.00 95.06 85 SER A CA 1
ATOM 694 C C . SER A 1 85 ? -5.132 -2.687 5.055 1.00 95.06 85 SER A C 1
ATOM 696 O O . SER A 1 85 ? -5.893 -2.266 5.924 1.00 95.06 85 SER A O 1
ATOM 698 N N . VAL A 1 86 ? -5.389 -3.798 4.355 1.00 95.44 86 VAL A N 1
ATOM 699 C CA . VAL A 1 86 ? -6.587 -4.634 4.547 1.00 95.44 86 VAL A CA 1
ATOM 700 C C . VAL A 1 86 ? -6.653 -5.176 5.976 1.00 95.44 86 VAL A C 1
ATOM 702 O O . VAL A 1 86 ? -7.710 -5.116 6.605 1.00 95.44 86 VAL A O 1
ATOM 705 N N . ARG A 1 87 ? -5.536 -5.682 6.517 1.00 96.25 87 ARG A N 1
ATOM 706 C CA . ARG A 1 87 ? -5.486 -6.205 7.895 1.00 96.25 87 ARG A CA 1
ATOM 707 C C . ARG A 1 87 ? -5.832 -5.132 8.921 1.00 96.25 87 ARG A C 1
ATOM 709 O O . ARG A 1 87 ? -6.659 -5.384 9.791 1.00 96.25 87 ARG A O 1
ATOM 716 N N . VAL A 1 88 ? -5.280 -3.925 8.778 1.00 95.75 88 VAL A N 1
ATOM 717 C CA . VAL A 1 88 ? -5.619 -2.788 9.652 1.00 95.75 88 VAL A CA 1
ATOM 718 C C . VAL A 1 88 ? -7.113 -2.475 9.603 1.00 95.75 88 VAL A C 1
ATOM 720 O O . VAL A 1 88 ? -7.721 -2.306 10.658 1.00 95.75 88 VAL A O 1
ATOM 723 N N . VAL A 1 89 ? -7.716 -2.432 8.409 1.00 93.94 89 VAL A N 1
ATOM 724 C CA . VAL A 1 89 ? -9.158 -2.168 8.265 1.00 93.94 89 VAL A CA 1
ATOM 725 C C . VAL A 1 89 ? -9.984 -3.253 8.957 1.00 93.94 89 VAL A C 1
ATOM 727 O O . VAL A 1 89 ? -10.888 -2.918 9.713 1.00 93.94 89 VAL A O 1
ATOM 730 N N . ARG A 1 90 ? -9.643 -4.537 8.782 1.00 95.19 90 ARG A N 1
ATOM 731 C CA . ARG A 1 90 ? -10.352 -5.651 9.439 1.00 95.19 90 ARG A CA 1
ATOM 732 C C . ARG A 1 90 ? -10.278 -5.581 10.965 1.00 95.19 90 ARG A C 1
ATOM 734 O O . ARG A 1 90 ? -11.296 -5.754 11.627 1.00 95.19 90 ARG A O 1
ATOM 741 N N . LEU A 1 91 ? -9.098 -5.308 11.525 1.00 96.38 91 LEU A N 1
ATOM 742 C CA . LEU A 1 91 ? -8.939 -5.174 12.977 1.00 96.38 91 LEU A CA 1
ATOM 743 C C . LEU A 1 91 ? -9.695 -3.955 13.517 1.00 96.38 91 LEU A C 1
ATOM 745 O O . LEU A 1 91 ? -10.353 -4.042 14.551 1.00 96.38 91 LEU A O 1
ATOM 749 N N . ALA A 1 92 ? -9.633 -2.824 12.810 1.00 94.25 92 ALA A N 1
ATOM 750 C CA . ALA A 1 92 ? -10.368 -1.623 13.188 1.00 94.25 92 ALA A CA 1
ATOM 751 C C . ALA A 1 92 ? -11.889 -1.846 13.145 1.00 94.25 92 ALA A C 1
ATOM 753 O O . ALA A 1 92 ? -12.589 -1.406 14.056 1.00 94.25 92 ALA A O 1
ATOM 754 N N . ASP A 1 93 ? -12.383 -2.560 12.132 1.00 93.12 93 ASP A N 1
ATOM 755 C CA . ASP A 1 93 ? -13.794 -2.919 11.995 1.00 93.12 93 ASP A CA 1
ATOM 756 C C . ASP A 1 93 ? -14.251 -3.859 13.120 1.00 93.12 93 ASP A C 1
ATOM 758 O O . ASP A 1 93 ? -15.277 -3.616 13.754 1.00 93.12 93 ASP A O 1
ATOM 762 N N . TYR A 1 94 ? -13.441 -4.866 13.465 1.00 95.94 94 TYR A N 1
ATOM 763 C CA . TYR A 1 94 ? -13.721 -5.749 14.598 1.00 95.94 94 TYR A CA 1
ATOM 764 C C . TYR A 1 94 ? -13.783 -4.984 15.929 1.00 95.94 94 TYR A C 1
ATOM 766 O O . TYR A 1 94 ? -14.738 -5.136 16.696 1.00 95.94 94 TYR A O 1
ATOM 774 N N . ILE A 1 95 ? -12.812 -4.097 16.184 1.00 94.94 95 ILE A N 1
ATOM 775 C CA . ILE A 1 95 ? -12.820 -3.226 17.367 1.00 94.94 95 ILE A CA 1
ATOM 776 C C . ILE A 1 95 ? -14.102 -2.384 17.405 1.00 94.94 95 ILE A C 1
ATOM 778 O O . ILE A 1 95 ? -14.747 -2.282 18.451 1.00 94.94 95 ILE A O 1
ATOM 782 N N . HIS A 1 96 ? -14.474 -1.788 16.272 1.00 91.19 96 HIS A N 1
ATOM 783 C CA . HIS A 1 96 ? -15.609 -0.878 16.185 1.00 91.19 96 HIS A CA 1
ATOM 784 C C . HIS A 1 96 ? -16.959 -1.582 16.357 1.00 91.19 96 HIS A C 1
ATOM 786 O O . HIS A 1 96 ? -17.801 -1.099 17.112 1.00 91.19 96 HIS A O 1
ATOM 792 N N . ASN A 1 97 ? -17.162 -2.714 15.684 1.00 91.19 97 ASN A N 1
ATOM 793 C CA . ASN A 1 97 ? -18.457 -3.393 15.629 1.00 91.19 97 ASN A CA 1
ATOM 794 C C . ASN A 1 97 ? -18.671 -4.372 16.790 1.00 91.19 97 ASN A C 1
ATOM 796 O O . ASN A 1 97 ? -19.807 -4.558 17.228 1.00 91.19 97 ASN A O 1
ATOM 800 N N . HIS A 1 98 ? -17.603 -4.991 17.306 1.00 94.06 98 HIS A N 1
ATOM 801 C CA . HIS A 1 98 ? -17.705 -6.034 18.330 1.00 94.06 98 HIS A CA 1
ATOM 802 C C . HIS A 1 98 ? -17.231 -5.550 19.701 1.00 94.06 98 HIS A C 1
ATOM 804 O O . HIS A 1 98 ? -18.029 -5.506 20.640 1.00 94.06 98 HIS A O 1
ATOM 810 N N . LEU A 1 99 ? -15.960 -5.159 19.836 1.00 94.31 99 LEU A N 1
ATOM 811 C CA . LEU A 1 99 ? -15.388 -4.817 21.147 1.00 94.31 99 LEU A CA 1
ATOM 812 C C . LEU A 1 99 ? -16.022 -3.568 21.752 1.00 94.31 99 LEU A C 1
ATOM 814 O O . LEU A 1 99 ? -16.325 -3.555 22.945 1.00 94.31 99 LEU A O 1
ATOM 818 N N . ARG A 1 100 ? -16.285 -2.539 20.934 1.00 91.38 100 ARG A N 1
ATOM 819 C CA . ARG A 1 100 ? -16.927 -1.296 21.385 1.00 91.38 100 ARG A CA 1
ATOM 820 C C . ARG A 1 100 ? -18.255 -1.565 22.082 1.00 91.38 100 ARG A C 1
ATOM 822 O O . ARG A 1 100 ? -18.471 -1.056 23.179 1.00 91.38 100 ARG A O 1
ATOM 829 N N . LYS A 1 101 ? -19.112 -2.380 21.459 1.00 91.12 101 LYS A N 1
ATOM 830 C CA . LYS A 1 101 ? -20.434 -2.726 21.989 1.00 91.12 101 LYS A CA 1
ATOM 831 C C . LYS A 1 101 ? -20.319 -3.495 23.304 1.00 91.12 101 LYS A C 1
ATOM 833 O O . LYS A 1 101 ? -20.940 -3.116 24.287 1.00 91.12 101 LYS A O 1
ATOM 838 N N . GLN A 1 102 ? -19.454 -4.510 23.353 1.00 93.69 102 GLN A N 1
ATOM 839 C CA . GLN A 1 102 ? -19.247 -5.297 24.573 1.00 93.69 102 GLN A CA 1
ATOM 840 C C . GLN A 1 102 ? -18.716 -4.452 25.743 1.00 93.69 102 GLN A C 1
ATOM 842 O O . GLN A 1 102 ? -19.130 -4.651 26.882 1.00 93.69 102 GLN A O 1
ATOM 847 N N . LEU A 1 103 ? -17.822 -3.494 25.472 1.00 91.62 103 LEU A N 1
ATOM 848 C CA . LEU A 1 103 ? -17.310 -2.557 26.476 1.00 91.62 103 LEU A CA 1
ATOM 849 C C . LEU A 1 103 ? -18.377 -1.576 26.966 1.00 91.62 103 LEU A C 1
ATOM 851 O O . LEU A 1 103 ? -18.425 -1.300 28.162 1.00 91.62 103 LEU A O 1
ATOM 855 N N . GLN A 1 104 ? -19.227 -1.071 26.069 1.00 90.81 104 GLN A N 1
ATOM 856 C CA . GLN A 1 104 ? -20.350 -0.200 26.431 1.00 90.81 104 GLN A CA 1
ATOM 857 C C . GLN A 1 104 ? -21.380 -0.935 27.298 1.00 90.81 104 GLN A C 1
ATOM 859 O O . GLN A 1 104 ? -21.831 -0.380 28.290 1.00 90.81 104 GLN A O 1
ATOM 864 N N . ASP A 1 105 ? -21.680 -2.202 27.002 1.00 91.69 105 ASP A N 1
ATOM 865 C CA . ASP A 1 105 ? -22.610 -3.007 27.809 1.00 91.69 105 ASP A CA 1
ATOM 866 C C . ASP A 1 105 ? -22.064 -3.309 29.224 1.00 91.69 105 ASP A C 1
ATOM 868 O O . ASP A 1 105 ? -22.818 -3.599 30.157 1.00 91.69 105 ASP A O 1
ATOM 872 N N . LEU A 1 106 ? -20.738 -3.270 29.404 1.00 91.00 106 LEU A N 1
ATOM 873 C CA . LEU A 1 106 ? -20.070 -3.563 30.677 1.00 91.00 106 LEU A CA 1
ATOM 874 C C . LEU A 1 106 ? -19.692 -2.316 31.483 1.00 91.00 106 LEU A C 1
ATOM 876 O O . LEU A 1 106 ? -19.414 -2.446 32.681 1.00 91.00 106 LEU A O 1
ATOM 880 N N . SER A 1 107 ? -19.660 -1.140 30.858 1.00 87.56 107 SER A N 1
ATOM 881 C CA . SER A 1 107 ? -19.228 0.118 31.467 1.00 87.56 107 SER A CA 1
ATOM 882 C C . SER A 1 107 ? -20.381 1.110 31.537 1.00 87.56 107 SER A C 1
ATOM 884 O O . SER A 1 107 ? -20.978 1.438 30.523 1.00 87.56 107 SER A O 1
ATOM 886 N N . ASP A 1 108 ? -20.634 1.664 32.720 1.00 84.50 108 ASP A N 1
ATOM 887 C CA . ASP A 1 108 ? -21.671 2.691 32.909 1.00 84.50 108 ASP A CA 1
ATOM 888 C C . ASP A 1 108 ? -21.227 4.083 32.407 1.00 84.50 108 ASP A C 1
ATOM 890 O O . ASP A 1 108 ? -21.973 5.058 32.478 1.00 84.50 108 ASP A O 1
ATOM 894 N N . THR A 1 109 ? -19.992 4.193 31.909 1.00 83.56 109 THR A N 1
ATOM 895 C CA . THR A 1 109 ? -19.379 5.429 31.410 1.00 83.56 109 THR A CA 1
ATOM 896 C C . THR A 1 109 ? -18.987 5.323 29.941 1.00 83.56 109 THR A C 1
ATOM 898 O O . THR A 1 109 ? -18.642 4.248 29.443 1.00 83.56 109 THR A O 1
ATOM 901 N N . ASP A 1 110 ? -18.979 6.466 29.249 1.00 82.44 110 ASP A N 1
ATOM 902 C CA . ASP A 1 110 ? -18.533 6.553 27.860 1.00 82.44 110 ASP A CA 1
ATOM 903 C C . ASP A 1 110 ? -17.003 6.435 27.740 1.00 82.44 110 ASP A C 1
ATOM 905 O O . ASP A 1 110 ? -16.247 7.406 27.849 1.00 82.44 110 ASP A O 1
ATOM 909 N N . VAL A 1 111 ? -16.546 5.209 27.483 1.00 84.88 111 VAL A N 1
ATOM 910 C CA . VAL A 1 111 ? -15.124 4.857 27.338 1.00 84.88 111 VAL A CA 1
ATOM 911 C C . VAL A 1 111 ? -14.511 5.436 26.047 1.00 84.88 111 VAL A C 1
ATOM 913 O O . VAL A 1 111 ? -13.291 5.489 25.908 1.00 84.88 111 VAL A O 1
ATOM 916 N N . TRP A 1 112 ? -15.326 5.918 25.098 1.00 86.62 112 TRP A N 1
ATOM 917 C CA . TRP A 1 112 ? -14.891 6.268 23.737 1.00 86.62 112 TRP A CA 1
ATOM 918 C C . TRP A 1 112 ? -14.840 7.773 23.456 1.00 86.62 112 TRP A C 1
ATOM 920 O O . TRP A 1 112 ? -14.673 8.183 22.303 1.00 86.62 112 TRP A O 1
ATOM 930 N N . SER A 1 113 ? -14.877 8.591 24.512 1.00 87.81 113 SER A N 1
ATOM 931 C CA . SER A 1 113 ? -14.833 10.061 24.464 1.00 87.81 113 SER A CA 1
ATOM 932 C C . SER A 1 113 ? -13.765 10.622 23.506 1.00 87.81 113 SER A C 1
ATOM 934 O O . SER A 1 113 ? -14.008 11.586 22.779 1.00 87.81 113 SER A O 1
ATOM 936 N N . TRP A 1 114 ? -12.579 10.003 23.451 1.00 85.75 114 TRP A N 1
ATOM 937 C CA . TRP A 1 114 ? -11.496 10.413 22.546 1.00 85.75 114 TRP A CA 1
ATOM 938 C C . TRP A 1 114 ? -11.821 10.205 21.060 1.00 85.75 114 TRP A C 1
ATOM 940 O O . TRP A 1 114 ? -11.517 11.060 20.224 1.00 85.75 114 TRP A O 1
ATOM 950 N N . GLU A 1 115 ? -12.431 9.074 20.706 1.00 84.50 115 GLU A N 1
ATOM 951 C CA . GLU A 1 115 ? -12.817 8.807 19.319 1.00 84.50 115 GLU A CA 1
ATOM 952 C C . GLU A 1 115 ? -13.916 9.764 18.869 1.00 84.50 115 GLU A C 1
ATOM 954 O O . GLU A 1 115 ? -13.884 10.268 17.7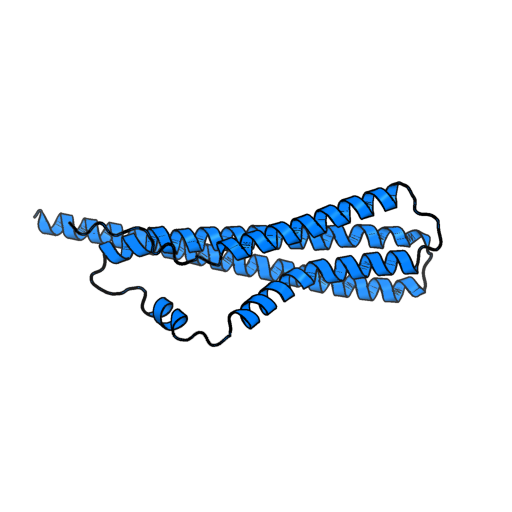43 1.00 84.50 115 GLU A O 1
ATOM 959 N N . ASP A 1 116 ? -14.860 10.062 19.758 1.00 86.81 116 ASP A N 1
ATOM 960 C CA . ASP A 1 116 ? -15.951 10.977 19.454 1.00 86.81 116 ASP A CA 1
ATOM 961 C C . ASP A 1 116 ? -15.460 12.429 19.369 1.00 86.81 116 ASP A C 1
ATOM 963 O O . ASP A 1 116 ? -15.874 13.163 18.466 1.00 86.81 116 ASP A O 1
ATOM 967 N N . TYR A 1 117 ? -14.473 12.818 20.184 1.00 88.81 117 TYR A N 1
ATOM 968 C CA . TYR A 1 117 ? -13.740 14.073 20.007 1.00 88.81 117 TYR A CA 1
ATOM 969 C C . TYR A 1 117 ? -13.057 14.154 18.632 1.00 88.81 117 TYR A C 1
ATOM 971 O O . TYR A 1 117 ? -13.211 15.154 17.925 1.00 88.81 117 TYR A O 1
ATOM 979 N N . LYS A 1 118 ? -12.351 13.100 18.197 1.00 84.00 118 LYS A N 1
ATOM 980 C CA . LYS A 1 118 ? -11.700 13.058 16.872 1.00 84.00 118 LYS A CA 1
ATOM 981 C C . LYS A 1 118 ? -12.692 13.178 15.717 1.00 84.00 118 LYS A C 1
ATOM 983 O O . LYS A 1 118 ? -12.395 13.841 14.724 1.00 84.00 118 LYS A O 1
ATOM 988 N N . LYS A 1 119 ? -13.872 12.559 15.830 1.00 82.50 119 LYS A N 1
ATOM 989 C CA . LYS A 1 119 ? -14.935 12.690 14.818 1.00 82.50 119 LYS A CA 1
ATOM 990 C C . LYS A 1 119 ? -15.412 14.138 14.690 1.00 82.50 119 LYS A C 1
ATOM 992 O O . LYS A 1 119 ? -15.649 14.586 13.571 1.00 82.50 119 LYS A O 1
ATOM 997 N N . ARG A 1 120 ? -15.521 14.862 15.812 1.00 86.38 120 ARG A N 1
ATOM 998 C CA . ARG A 1 120 ? -15.950 16.273 15.855 1.00 86.38 120 ARG A CA 1
ATOM 999 C C . ARG A 1 120 ? -14.865 17.246 15.392 1.00 86.38 120 ARG A C 1
ATOM 1001 O O . ARG A 1 120 ? -15.184 18.268 14.801 1.00 86.38 120 ARG A O 1
ATOM 1008 N N . THR A 1 121 ? -13.594 16.927 15.624 1.00 86.44 121 THR A N 1
ATOM 1009 C CA . THR A 1 121 ? -12.449 17.820 15.364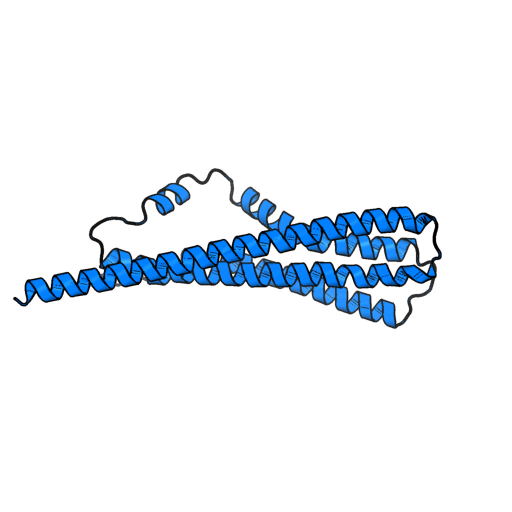 1.00 86.44 121 THR A CA 1
ATOM 1010 C C . THR A 1 121 ? -11.664 17.466 14.102 1.00 86.44 121 THR A C 1
ATOM 1012 O O . THR A 1 121 ? -10.446 17.648 14.053 1.00 86.44 121 THR A O 1
ATOM 1015 N N . ARG A 1 122 ? -12.334 16.964 13.055 1.00 73.81 122 ARG A N 1
ATOM 1016 C CA . ARG A 1 122 ? -11.686 16.669 11.765 1.00 73.81 122 ARG A CA 1
ATOM 1017 C C . ARG A 1 122 ? -10.970 17.916 11.226 1.00 73.81 122 ARG A C 1
ATOM 1019 O O . ARG A 1 122 ? -11.601 18.804 10.669 1.00 73.81 122 ARG A O 1
ATOM 1026 N N . ARG A 1 123 ? -9.643 17.962 11.399 1.00 77.38 123 ARG A N 1
ATOM 1027 C CA . ARG A 1 123 ? -8.784 19.076 10.955 1.00 77.38 123 ARG A CA 1
ATOM 1028 C C . ARG A 1 123 ? -8.579 19.106 9.445 1.00 77.38 123 ARG A C 1
ATOM 1030 O O . ARG A 1 123 ? -8.356 20.172 8.888 1.00 77.38 123 ARG A O 1
ATOM 1037 N N . PHE A 1 124 ? -8.643 17.948 8.795 1.00 80.94 124 PHE A N 1
ATOM 1038 C CA . PHE A 1 124 ? -8.473 17.827 7.352 1.00 80.94 124 PHE A CA 1
ATOM 1039 C C . PHE A 1 124 ? -9.802 17.500 6.686 1.00 80.94 124 PHE A C 1
ATOM 1041 O O . PHE A 1 124 ? -10.601 16.712 7.205 1.00 80.94 124 PHE A O 1
ATOM 1048 N N . SER A 1 125 ? -10.030 18.103 5.519 1.00 85.38 125 SER A N 1
ATOM 1049 C CA . SER A 1 125 ? -11.149 17.719 4.668 1.00 85.38 125 SER A CA 1
ATOM 1050 C C . SER A 1 125 ? -10.971 16.267 4.216 1.00 85.38 125 SER A C 1
ATOM 1052 O O . SER A 1 125 ? -9.848 15.779 4.064 1.00 85.38 125 SER A O 1
ATOM 1054 N N . ARG A 1 126 ? -12.086 15.566 3.968 1.00 82.06 126 ARG A N 1
ATOM 1055 C CA . ARG A 1 126 ? -12.059 14.188 3.442 1.00 82.06 126 ARG A CA 1
ATOM 1056 C C . ARG A 1 126 ? -11.208 14.079 2.173 1.00 82.06 126 ARG A C 1
ATOM 1058 O O . ARG A 1 126 ? -10.523 13.082 1.989 1.00 82.06 126 ARG A O 1
ATOM 1065 N N . PHE A 1 127 ? -11.225 15.125 1.347 1.00 83.81 127 PHE A N 1
ATOM 1066 C CA . PHE A 1 127 ? -10.441 15.208 0.121 1.00 83.81 127 PHE A CA 1
ATOM 1067 C C . PHE A 1 127 ? -8.928 15.204 0.381 1.00 83.81 127 PHE A C 1
ATOM 1069 O O . PHE A 1 127 ? -8.206 14.466 -0.278 1.00 83.81 127 PHE A O 1
ATOM 1076 N N . ILE A 1 128 ? -8.442 15.963 1.370 1.00 87.56 128 ILE A N 1
ATOM 1077 C CA . ILE A 1 128 ? -7.008 15.984 1.704 1.00 87.56 128 ILE A CA 1
ATOM 1078 C C . ILE A 1 128 ? -6.564 14.620 2.237 1.00 87.56 128 ILE A C 1
ATOM 1080 O O . ILE A 1 128 ? -5.523 14.117 1.827 1.00 87.56 128 ILE A O 1
ATOM 1084 N N . SER A 1 129 ? -7.353 13.992 3.115 1.00 83.94 129 SER A N 1
ATOM 1085 C CA . SER A 1 129 ? -7.041 12.644 3.608 1.00 83.94 129 SER A CA 1
ATOM 1086 C C . SER A 1 129 ? -6.994 11.620 2.475 1.00 83.94 129 SER A C 1
ATOM 1088 O O . SER A 1 129 ? -6.056 10.832 2.413 1.00 83.94 129 SER A O 1
ATOM 1090 N N . PHE A 1 130 ? -7.951 11.687 1.546 1.00 85.19 130 PHE A N 1
ATOM 1091 C CA . PHE A 1 130 ? -7.954 10.851 0.348 1.00 85.19 130 PHE A CA 1
ATOM 1092 C C . PHE A 1 130 ? -6.689 11.064 -0.491 1.00 85.19 130 PHE A C 1
ATOM 1094 O O . PHE A 1 130 ? -6.021 10.100 -0.849 1.00 85.19 130 PHE A O 1
ATOM 1101 N N . LEU A 1 131 ? -6.316 12.317 -0.756 1.00 88.00 131 LEU A N 1
ATOM 1102 C CA . LEU A 1 131 ? -5.136 12.637 -1.555 1.00 88.00 131 LEU A CA 1
ATOM 1103 C C . LEU A 1 131 ? -3.844 12.136 -0.892 1.00 88.00 131 LEU A C 1
ATOM 1105 O O . LEU A 1 131 ? -3.001 11.554 -1.566 1.00 88.00 131 LEU A O 1
ATOM 1109 N N . LEU A 1 132 ? -3.710 12.284 0.429 1.00 87.94 132 LEU A N 1
ATOM 1110 C CA . LEU A 1 132 ? -2.562 11.765 1.181 1.00 87.94 132 LEU A CA 1
ATOM 1111 C C . LEU A 1 132 ? -2.452 10.236 1.111 1.00 87.94 132 LEU A C 1
ATOM 1113 O O . LEU A 1 132 ? -1.342 9.708 1.027 1.00 87.94 132 LEU A O 1
ATOM 1117 N N . ASP A 1 133 ? -3.580 9.524 1.119 1.00 87.81 133 ASP A N 1
ATOM 1118 C CA . ASP A 1 133 ? -3.584 8.071 0.945 1.00 87.81 133 ASP A CA 1
ATOM 1119 C C . ASP A 1 133 ? -3.213 7.669 -0.490 1.00 87.81 133 ASP A C 1
ATOM 1121 O O . ASP A 1 133 ? -2.437 6.728 -0.677 1.00 87.81 133 ASP A O 1
ATOM 1125 N N . GLN A 1 134 ? -3.676 8.415 -1.500 1.00 90.44 134 GLN A N 1
ATOM 1126 C CA . GLN A 1 134 ? -3.306 8.175 -2.900 1.00 90.44 134 GLN A CA 1
ATOM 1127 C C . GLN A 1 134 ? -1.817 8.411 -3.164 1.00 90.44 134 GLN A C 1
ATOM 1129 O O . GLN A 1 134 ? -1.185 7.613 -3.854 1.00 90.44 134 GLN A O 1
ATOM 1134 N N . VAL A 1 135 ? -1.217 9.440 -2.556 1.00 93.25 135 VAL A N 1
ATOM 1135 C CA . VAL A 1 135 ? 0.227 9.720 -2.673 1.00 93.25 135 VAL A CA 1
ATOM 1136 C C . VAL A 1 135 ? 1.075 8.508 -2.271 1.00 93.25 135 VAL A C 1
ATOM 1138 O O . VAL A 1 135 ? 2.101 8.234 -2.893 1.00 93.25 135 VAL A O 1
ATOM 1141 N N . ARG A 1 136 ? 0.633 7.721 -1.282 1.00 92.88 136 ARG A N 1
ATOM 1142 C CA . ARG A 1 136 ? 1.351 6.505 -0.868 1.00 92.88 136 ARG A CA 1
ATOM 1143 C C . ARG A 1 136 ? 1.308 5.423 -1.939 1.00 92.88 136 ARG A C 1
ATOM 1145 O O . ARG A 1 136 ? 2.331 4.802 -2.191 1.00 92.88 136 ARG A O 1
ATOM 1152 N N . ILE A 1 137 ? 0.171 5.222 -2.601 1.00 94.88 137 ILE A N 1
ATOM 1153 C CA . ILE A 1 137 ? 0.051 4.243 -3.696 1.00 94.88 137 ILE A CA 1
ATOM 1154 C C . ILE A 1 137 ? 0.882 4.696 -4.903 1.00 94.88 137 ILE A C 1
ATOM 1156 O O . ILE A 1 137 ? 1.588 3.896 -5.519 1.00 94.88 137 ILE A O 1
ATOM 1160 N N . ILE A 1 138 ? 0.871 6.001 -5.187 1.00 95.81 138 ILE A N 1
ATOM 1161 C CA . ILE A 1 138 ? 1.670 6.611 -6.255 1.00 95.81 138 ILE A CA 1
ATOM 1162 C C . ILE A 1 138 ? 3.168 6.344 -6.058 1.00 95.81 138 ILE A C 1
ATOM 1164 O O . ILE A 1 138 ? 3.860 6.131 -7.048 1.00 95.81 138 ILE A O 1
ATOM 1168 N N . SER A 1 139 ? 3.671 6.250 -4.820 1.00 95.75 139 SER A N 1
ATOM 1169 C CA . SER A 1 139 ? 5.085 5.915 -4.569 1.00 95.75 139 SER A CA 1
ATOM 1170 C C . SER A 1 139 ? 5.523 4.526 -5.061 1.00 95.75 139 SER A C 1
ATOM 1172 O O . SER A 1 139 ? 6.723 4.278 -5.144 1.00 95.75 139 SER A O 1
ATOM 1174 N N . PHE A 1 140 ? 4.587 3.638 -5.415 1.00 97.44 140 PHE A N 1
ATOM 1175 C CA . PHE A 1 140 ? 4.871 2.334 -6.031 1.00 97.44 140 PHE A CA 1
ATOM 1176 C C . PHE A 1 140 ? 4.636 2.354 -7.552 1.00 97.44 140 PHE A C 1
ATOM 1178 O O . PHE A 1 140 ? 5.379 1.744 -8.322 1.00 97.44 140 PHE A O 1
ATOM 1185 N N . ILE A 1 141 ? 3.614 3.086 -8.007 1.00 96.94 141 ILE A N 1
ATOM 1186 C CA . ILE A 1 141 ? 3.240 3.150 -9.427 1.00 96.94 141 ILE A CA 1
ATOM 1187 C C . ILE A 1 141 ? 4.159 4.098 -10.209 1.00 96.94 141 ILE A C 1
ATOM 1189 O O . ILE A 1 141 ? 4.597 3.755 -11.303 1.00 96.94 141 ILE A O 1
ATOM 1193 N N . ALA A 1 142 ? 4.490 5.272 -9.667 1.00 97.00 142 ALA A N 1
ATOM 1194 C CA . ALA A 1 142 ? 5.284 6.271 -10.383 1.00 97.00 142 ALA A CA 1
ATOM 1195 C C . ALA A 1 142 ? 6.690 5.769 -10.773 1.00 97.00 142 ALA A C 1
ATOM 1197 O O . ALA A 1 142 ? 7.053 5.943 -11.936 1.00 97.00 142 ALA A O 1
ATOM 1198 N N . PRO A 1 143 ? 7.460 5.086 -9.899 1.00 97.19 143 PRO A N 1
ATOM 1199 C CA . PRO A 1 143 ? 8.748 4.506 -10.293 1.00 97.19 143 PRO A CA 1
ATOM 1200 C C . PRO A 1 143 ? 8.603 3.390 -11.335 1.00 97.19 143 PRO A C 1
ATOM 1202 O O . PRO A 1 143 ? 9.463 3.238 -12.198 1.00 97.19 143 PRO A O 1
ATOM 1205 N N . SER A 1 144 ? 7.495 2.641 -11.292 1.00 97.31 144 SER A N 1
ATOM 1206 C CA . SER A 1 144 ? 7.178 1.610 -12.286 1.00 97.31 144 SER A CA 1
ATOM 1207 C C . SER A 1 144 ? 6.964 2.225 -13.671 1.00 97.31 144 SER A C 1
ATOM 1209 O O . SER A 1 144 ? 7.575 1.782 -14.639 1.00 97.31 144 SER A O 1
ATOM 1211 N N . ILE A 1 145 ? 6.154 3.288 -13.753 1.00 97.19 145 ILE A N 1
ATOM 1212 C CA . ILE A 1 145 ? 5.936 4.040 -14.997 1.00 97.19 145 ILE A CA 1
ATOM 1213 C C . ILE A 1 145 ? 7.251 4.655 -15.476 1.00 97.19 145 ILE A C 1
ATOM 1215 O O . ILE A 1 145 ? 7.585 4.517 -16.644 1.00 97.19 145 ILE A O 1
ATOM 1219 N N . LEU A 1 146 ? 8.018 5.287 -14.582 1.00 96.94 146 LEU A N 1
ATOM 1220 C CA . LEU A 1 146 ? 9.312 5.878 -14.920 1.00 96.94 146 LEU A CA 1
ATOM 1221 C C . LEU A 1 146 ? 10.262 4.847 -15.538 1.00 96.94 146 LEU A C 1
ATOM 1223 O O . LEU A 1 146 ? 10.865 5.123 -16.568 1.00 96.94 146 LEU A O 1
ATOM 1227 N N . SER A 1 147 ? 10.374 3.665 -14.932 1.00 96.38 147 SER A N 1
ATOM 1228 C CA . SER A 1 147 ? 11.240 2.595 -15.429 1.00 96.38 147 SER A CA 1
ATOM 1229 C C . SER A 1 147 ? 10.815 2.124 -16.823 1.00 96.38 147 SER A C 1
ATOM 1231 O O . SER A 1 147 ? 11.647 2.024 -17.718 1.00 96.38 147 SER A O 1
ATOM 1233 N N . VAL A 1 148 ? 9.513 1.926 -17.052 1.00 96.44 148 VAL A N 1
ATOM 1234 C CA . VAL A 1 148 ? 8.981 1.560 -18.376 1.00 96.44 148 VAL A CA 1
ATOM 1235 C C . VAL A 1 148 ? 9.212 2.668 -19.407 1.00 96.44 148 VAL A C 1
ATOM 1237 O O . VAL A 1 148 ? 9.610 2.387 -20.531 1.00 96.44 148 VAL A O 1
ATOM 1240 N N . SER A 1 149 ? 9.014 3.933 -19.036 1.00 96.00 149 SER A N 1
ATOM 1241 C CA . SER A 1 149 ? 9.300 5.062 -19.926 1.00 96.00 149 SER A CA 1
ATOM 1242 C C . SER A 1 149 ? 10.773 5.111 -20.313 1.00 96.00 149 SER A C 1
ATOM 1244 O O . SER A 1 149 ? 11.088 5.384 -21.463 1.00 96.00 149 SER A O 1
ATOM 1246 N N . VAL A 1 150 ? 11.675 4.827 -19.370 1.00 93.94 150 VAL A N 1
ATOM 1247 C CA . VAL A 1 150 ? 13.112 4.749 -19.645 1.00 93.94 150 VAL A CA 1
ATOM 1248 C C . VAL A 1 150 ? 13.425 3.600 -20.600 1.00 93.94 150 VAL A C 1
ATOM 1250 O O . VAL A 1 150 ? 14.185 3.817 -21.532 1.00 93.94 150 VAL A O 1
ATOM 1253 N N . PHE A 1 151 ? 12.808 2.426 -20.438 1.00 94.25 151 PHE A N 1
ATOM 1254 C CA . PH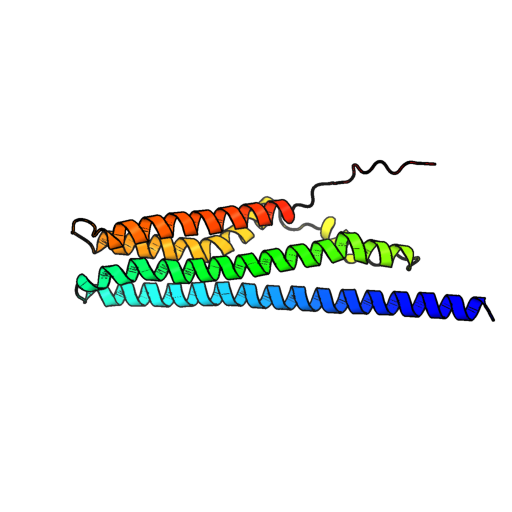E A 1 151 ? 12.962 1.320 -21.391 1.00 94.25 151 PHE A CA 1
ATOM 1255 C C . PHE A 1 151 ? 12.678 1.766 -22.837 1.00 94.25 151 PHE A C 1
ATOM 1257 O O . PHE A 1 151 ? 13.538 1.605 -23.696 1.00 94.25 151 PHE A O 1
ATOM 1264 N N . PHE A 1 152 ? 11.550 2.442 -23.083 1.00 93.75 152 PHE A N 1
ATOM 1265 C CA . PHE A 1 152 ? 11.202 2.947 -24.420 1.00 93.75 152 PHE A CA 1
ATOM 1266 C C . PHE A 1 152 ? 12.116 4.064 -24.948 1.00 93.75 152 PHE A C 1
ATOM 1268 O O . PHE A 1 152 ? 12.070 4.370 -26.133 1.00 93.75 152 PHE A O 1
ATOM 1275 N N . LEU A 1 153 ? 12.904 4.719 -24.088 1.00 92.12 153 LEU A N 1
ATOM 1276 C CA . LEU A 1 153 ? 13.877 5.730 -24.517 1.00 92.12 153 LEU A CA 1
ATOM 1277 C C . LEU A 1 153 ? 15.218 5.124 -24.947 1.00 92.12 153 LEU A C 1
ATOM 1279 O O . LEU A 1 153 ? 15.990 5.817 -25.603 1.00 92.12 153 LEU A O 1
ATOM 1283 N N . PHE A 1 154 ? 15.517 3.892 -24.529 1.00 89.69 154 PHE A N 1
ATOM 1284 C CA . PHE A 1 154 ? 16.775 3.202 -24.834 1.00 89.69 154 PHE A CA 1
ATOM 1285 C C . PHE A 1 154 ? 16.605 2.051 -25.833 1.00 89.69 154 PHE A C 1
ATOM 1287 O O . PHE A 1 154 ? 17.595 1.621 -26.419 1.00 89.69 154 PHE A O 1
ATOM 1294 N N . ASP A 1 155 ? 15.388 1.540 -26.012 1.00 87.69 155 ASP A N 1
ATOM 1295 C CA . ASP A 1 155 ? 15.092 0.490 -26.980 1.00 87.69 155 ASP A CA 1
ATOM 1296 C C . ASP A 1 155 ? 14.638 1.092 -28.320 1.00 87.69 155 ASP A C 1
ATOM 1298 O O . ASP A 1 155 ? 13.509 1.559 -28.460 1.00 87.69 155 ASP A O 1
ATOM 1302 N N . ASP A 1 156 ? 15.538 1.083 -29.307 1.00 84.12 156 ASP A N 1
ATOM 1303 C CA . ASP A 1 156 ? 15.266 1.528 -30.684 1.00 84.12 156 ASP A CA 1
ATOM 1304 C C . ASP A 1 156 ? 14.702 0.390 -31.571 1.00 84.12 156 ASP A C 1
ATOM 1306 O O . ASP A 1 156 ? 14.463 0.575 -32.770 1.00 84.12 156 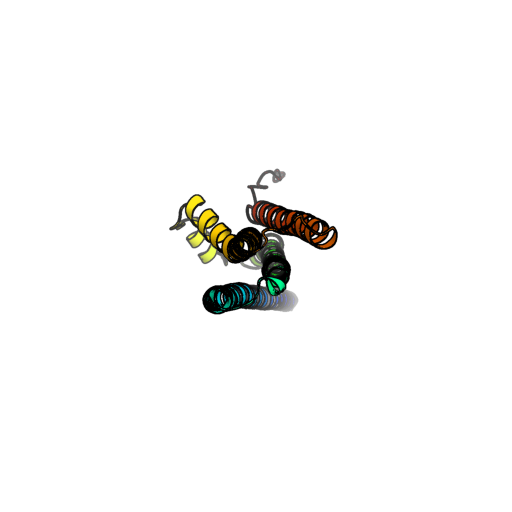ASP A O 1
ATOM 1310 N N . GLY A 1 157 ? 14.540 -0.814 -31.011 1.00 85.06 157 GLY A N 1
ATOM 1311 C CA . GLY A 1 157 ? 14.199 -2.038 -31.729 1.00 85.06 157 GLY A CA 1
ATOM 1312 C C . GLY A 1 157 ? 12.701 -2.316 -31.894 1.00 85.06 157 GLY A C 1
ATOM 1313 O O . GLY A 1 157 ? 11.822 -1.613 -31.402 1.00 85.06 157 GLY A O 1
ATOM 1314 N N . LEU A 1 158 ? 12.401 -3.399 -32.620 1.00 86.50 158 LEU A N 1
ATOM 1315 C CA . LEU A 1 158 ? 11.084 -4.033 -32.547 1.00 86.50 158 LEU A CA 1
ATOM 1316 C C . LEU A 1 158 ? 11.008 -4.852 -31.260 1.00 86.50 158 LEU A C 1
ATOM 1318 O O . LEU A 1 158 ? 11.914 -5.642 -30.995 1.00 86.50 158 LEU A O 1
ATOM 1322 N N . PHE A 1 159 ? 9.895 -4.732 -30.536 1.00 90.00 159 PHE A N 1
ATOM 1323 C CA . PHE A 1 159 ? 9.717 -5.460 -29.284 1.00 90.00 159 PHE A CA 1
ATOM 1324 C C . PHE A 1 159 ? 9.848 -6.969 -29.464 1.00 90.00 159 PHE A C 1
ATOM 1326 O O . PHE A 1 159 ? 9.189 -7.579 -30.318 1.00 90.00 159 PHE A O 1
ATOM 1333 N N . SER A 1 160 ? 10.638 -7.591 -28.595 1.00 93.38 160 SER A N 1
ATOM 1334 C CA . SER A 1 160 ? 10.659 -9.041 -28.475 1.00 93.38 160 SER A CA 1
ATOM 1335 C C . SER A 1 160 ? 9.336 -9.547 -27.885 1.00 93.38 160 SER A C 1
ATOM 1337 O O . SER A 1 160 ? 8.646 -8.864 -27.124 1.00 93.38 160 SER A O 1
ATOM 1339 N N . ILE A 1 161 ? 8.964 -10.794 -28.201 1.00 95.38 161 ILE A N 1
ATOM 1340 C CA . ILE A 1 161 ? 7.760 -11.428 -27.627 1.00 95.38 161 ILE A CA 1
ATOM 1341 C C . ILE A 1 161 ? 7.816 -11.397 -26.091 1.00 95.38 161 ILE A C 1
ATOM 1343 O O . ILE A 1 161 ? 6.792 -11.206 -25.435 1.00 95.38 161 ILE A O 1
ATOM 1347 N N . LEU A 1 162 ? 9.013 -11.552 -25.517 1.00 94.56 162 LEU A N 1
ATOM 1348 C CA . LEU A 1 162 ? 9.227 -11.500 -24.076 1.00 94.56 162 LEU A CA 1
ATOM 1349 C C . LEU A 1 162 ? 8.868 -10.125 -23.493 1.00 94.56 162 LEU A C 1
ATOM 1351 O O . LEU A 1 162 ? 8.148 -10.071 -22.498 1.00 94.56 162 LEU A O 1
ATOM 1355 N N . GLU A 1 163 ? 9.308 -9.027 -24.109 1.00 94.94 163 GLU A N 1
ATOM 1356 C CA . GLU A 1 163 ? 8.978 -7.664 -23.661 1.00 94.94 163 GLU A CA 1
ATOM 1357 C C . GLU A 1 163 ? 7.476 -7.399 -23.709 1.00 94.94 163 GLU A C 1
ATOM 1359 O O . GLU A 1 163 ? 6.911 -6.882 -22.745 1.00 94.94 163 GLU A O 1
ATOM 1364 N N . ILE A 1 164 ? 6.806 -7.821 -24.787 1.00 96.06 164 ILE A N 1
ATOM 1365 C CA . ILE A 1 164 ? 5.349 -7.692 -24.916 1.00 96.06 164 ILE A CA 1
ATOM 1366 C C . ILE A 1 164 ? 4.653 -8.433 -23.769 1.00 96.06 164 ILE A C 1
ATOM 1368 O O . ILE A 1 164 ? 3.767 -7.878 -23.114 1.00 96.06 164 ILE A O 1
ATOM 1372 N N . VAL A 1 165 ? 5.070 -9.670 -23.483 1.00 97.25 165 VAL A N 1
ATOM 1373 C CA . VAL A 1 165 ? 4.519 -10.461 -22.372 1.00 97.25 165 VAL A CA 1
ATOM 1374 C C . VAL A 1 165 ? 4.749 -9.757 -21.031 1.00 97.25 165 VAL A C 1
ATOM 1376 O O . VAL A 1 165 ? 3.814 -9.655 -20.233 1.00 97.25 165 VAL A O 1
ATOM 1379 N N . LEU A 1 166 ? 5.948 -9.220 -20.787 1.00 96.75 166 LEU A N 1
ATOM 1380 C CA . LEU A 1 166 ? 6.263 -8.484 -19.559 1.00 96.75 166 LEU A CA 1
ATOM 1381 C C . LEU A 1 166 ? 5.401 -7.224 -19.408 1.00 96.75 166 LEU A C 1
ATOM 1383 O O . LEU A 1 166 ? 4.858 -6.998 -18.328 1.00 96.75 166 LEU A O 1
ATOM 1387 N N . LEU A 1 167 ? 5.210 -6.443 -20.473 1.00 96.94 167 LEU A N 1
ATOM 1388 C CA . LEU A 1 167 ? 4.372 -5.238 -20.467 1.00 96.94 167 LEU A CA 1
ATOM 1389 C C . LEU A 1 167 ? 2.893 -5.555 -20.207 1.00 96.94 167 LEU A C 1
ATOM 1391 O O . LEU A 1 167 ? 2.219 -4.828 -19.468 1.00 96.94 167 LEU A O 1
ATOM 1395 N N . VAL A 1 168 ? 2.384 -6.657 -20.768 1.00 97.75 168 VAL A N 1
ATOM 1396 C CA . VAL A 1 168 ? 1.012 -7.123 -20.514 1.00 97.75 168 VAL A CA 1
ATOM 1397 C C . VAL A 1 168 ? 0.852 -7.534 -19.053 1.00 97.75 168 VAL A C 1
ATOM 1399 O O . VAL A 1 168 ? -0.068 -7.057 -18.385 1.00 97.75 168 VAL A O 1
ATOM 1402 N N . ILE A 1 169 ? 1.760 -8.363 -18.527 1.00 97.94 169 ILE A N 1
ATOM 1403 C CA . ILE A 1 169 ? 1.735 -8.766 -17.113 1.00 97.94 169 ILE A CA 1
ATOM 1404 C C . ILE A 1 169 ? 1.812 -7.529 -16.218 1.00 97.94 169 ILE A C 1
ATOM 1406 O O . ILE A 1 169 ? 1.038 -7.403 -15.270 1.00 97.94 169 ILE A O 1
ATOM 1410 N N . LEU A 1 170 ? 2.692 -6.584 -16.540 1.00 97.56 170 LEU A N 1
ATOM 1411 C CA . LEU A 1 170 ? 2.862 -5.373 -15.759 1.00 97.56 170 LEU A CA 1
ATOM 1412 C C . LEU A 1 170 ? 1.585 -4.529 -15.711 1.00 97.56 170 LEU A C 1
ATOM 1414 O O . LEU A 1 170 ? 1.182 -4.073 -14.642 1.00 97.56 170 LEU A O 1
ATOM 1418 N N . SER A 1 171 ? 0.916 -4.380 -16.853 1.00 97.12 171 SER A N 1
ATOM 1419 C CA . SER A 1 171 ? -0.362 -3.673 -16.956 1.00 97.12 171 SER A CA 1
ATOM 1420 C C . SER A 1 171 ? -1.435 -4.322 -16.075 1.00 97.12 171 SER A C 1
ATOM 1422 O O . SER A 1 171 ? -2.149 -3.627 -15.348 1.00 97.12 171 SER A O 1
ATOM 1424 N N . LEU A 1 172 ? -1.505 -5.660 -16.070 1.00 98.00 172 LEU A N 1
ATOM 1425 C CA . LEU A 1 172 ? -2.417 -6.415 -15.204 1.00 98.00 172 LEU A CA 1
ATOM 1426 C C . LEU A 1 172 ? -2.087 -6.229 -13.718 1.00 98.00 172 LEU A C 1
ATOM 1428 O O . LEU A 1 172 ? -2.997 -6.061 -12.905 1.00 98.00 172 LEU A O 1
ATOM 1432 N N . LEU A 1 173 ? -0.803 -6.216 -13.350 1.00 97.56 173 LEU A N 1
ATOM 1433 C CA . LEU A 1 173 ? -0.371 -5.997 -11.968 1.00 97.56 173 LEU A CA 1
ATOM 1434 C C . LEU A 1 173 ? -0.692 -4.574 -11.487 1.00 97.56 173 LEU A C 1
ATOM 1436 O O . LEU A 1 173 ? -1.216 -4.420 -10.384 1.00 97.56 173 LEU A O 1
ATOM 1440 N N . ILE A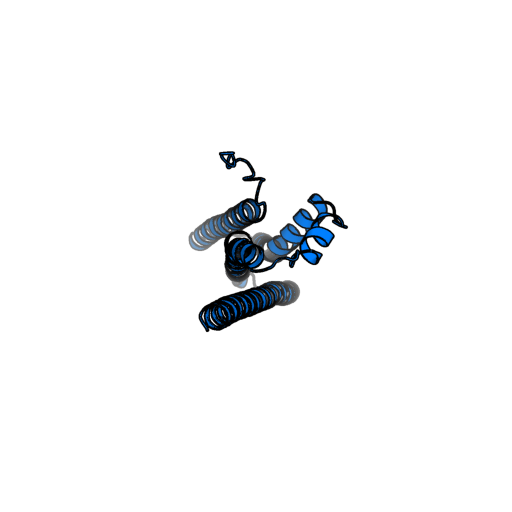 1 174 ? -0.448 -3.545 -12.309 1.00 96.50 174 ILE A N 1
ATOM 1441 C CA . ILE A 1 174 ? -0.818 -2.149 -12.003 1.00 96.50 174 ILE A CA 1
ATOM 1442 C C . ILE A 1 174 ? -2.328 -2.045 -11.778 1.00 96.50 174 ILE A C 1
ATOM 1444 O O . ILE A 1 174 ? -2.770 -1.473 -10.778 1.00 96.50 174 ILE A O 1
ATOM 1448 N N . PHE A 1 175 ? -3.121 -2.643 -12.672 1.00 96.56 175 PHE A N 1
ATOM 1449 C CA . PHE A 1 175 ? -4.572 -2.690 -12.522 1.00 96.56 175 PHE A CA 1
ATOM 1450 C C . PHE A 1 175 ? -4.989 -3.403 -11.229 1.00 96.56 175 PHE A C 1
ATOM 1452 O O . PHE A 1 175 ? -5.846 -2.902 -10.504 1.00 96.56 175 PHE A O 1
ATOM 1459 N N . GLY A 1 176 ? -4.349 -4.527 -10.890 1.00 96.31 176 GLY A N 1
ATOM 1460 C CA . GLY A 1 176 ? -4.597 -5.264 -9.650 1.00 96.31 176 GLY A CA 1
ATOM 1461 C C . GLY A 1 176 ? -4.328 -4.433 -8.392 1.00 96.31 176 GLY A C 1
ATOM 1462 O O . GLY A 1 176 ? -5.177 -4.384 -7.500 1.00 96.31 176 GLY A O 1
ATOM 1463 N N . VAL A 1 177 ? -3.193 -3.727 -8.334 1.00 95.69 177 VAL A N 1
ATOM 1464 C CA . VAL A 1 177 ? -2.868 -2.800 -7.233 1.00 95.69 177 VAL A CA 1
ATOM 1465 C C . VAL A 1 177 ? -3.938 -1.713 -7.117 1.00 95.69 177 VAL A C 1
ATOM 1467 O O . VAL A 1 177 ? -4.443 -1.462 -6.021 1.00 95.69 177 VAL A O 1
ATOM 1470 N N . PHE A 1 178 ? -4.334 -1.102 -8.236 1.00 94.12 178 PHE A N 1
ATOM 1471 C CA . PHE A 1 178 ? -5.360 -0.059 -8.249 1.00 94.12 178 PHE A CA 1
ATOM 1472 C C . PHE A 1 178 ? -6.732 -0.582 -7.792 1.00 94.12 178 PHE A C 1
ATOM 1474 O O . PHE A 1 178 ? -7.377 0.029 -6.941 1.00 94.12 178 PHE A O 1
ATOM 1481 N N . ALA A 1 179 ? -7.162 -1.743 -8.289 1.00 94.94 179 ALA A N 1
ATOM 1482 C CA . ALA A 1 179 ? -8.439 -2.352 -7.927 1.00 94.94 179 ALA A CA 1
ATOM 1483 C C . ALA A 1 179 ? -8.514 -2.695 -6.429 1.00 94.94 179 ALA A C 1
ATOM 1485 O O . ALA A 1 179 ? -9.515 -2.396 -5.771 1.00 94.94 179 ALA A O 1
ATOM 1486 N N . ILE A 1 180 ? -7.446 -3.271 -5.865 1.00 94.56 180 ILE A N 1
ATOM 1487 C CA . ILE A 1 180 ? -7.372 -3.561 -4.426 1.00 94.56 180 ILE A CA 1
ATOM 1488 C C . ILE A 1 180 ? -7.369 -2.259 -3.622 1.00 94.56 180 ILE A C 1
ATOM 1490 O O . ILE A 1 180 ? -8.087 -2.162 -2.627 1.00 94.56 180 ILE A O 1
ATOM 1494 N N . ALA A 1 181 ? -6.613 -1.244 -4.048 1.00 92.94 181 ALA A N 1
ATOM 1495 C CA . ALA A 1 181 ? -6.595 0.053 -3.382 1.00 92.94 181 ALA A CA 1
ATOM 1496 C C . ALA A 1 181 ? -7.989 0.698 -3.317 1.00 92.94 181 ALA A C 1
ATOM 1498 O O . ALA A 1 181 ? -8.406 1.144 -2.246 1.00 92.94 181 ALA A O 1
ATOM 1499 N N . MET A 1 182 ? -8.735 0.676 -4.425 1.00 90.56 182 MET A N 1
ATOM 1500 C CA . MET A 1 182 ? -10.115 1.167 -4.479 1.00 90.56 182 MET A CA 1
ATOM 1501 C C . MET A 1 182 ? -11.031 0.380 -3.531 1.00 90.56 182 MET A C 1
ATOM 1503 O O . MET A 1 182 ? -11.772 0.974 -2.749 1.00 90.56 182 MET A O 1
ATOM 1507 N N . LYS A 1 183 ? -10.922 -0.955 -3.511 1.00 91.38 183 LYS A N 1
ATOM 1508 C CA . LYS A 1 183 ? -11.697 -1.804 -2.590 1.00 91.38 183 LYS A CA 1
ATOM 1509 C C . LYS A 1 183 ? -11.394 -1.523 -1.119 1.00 91.38 183 LYS A C 1
ATOM 1511 O O . LYS A 1 183 ? -12.311 -1.463 -0.304 1.00 91.38 183 LYS A O 1
ATOM 1516 N N . VAL A 1 184 ? -10.127 -1.313 -0.767 1.00 89.50 184 VAL A N 1
ATOM 1517 C CA . VAL A 1 184 ? -9.729 -0.958 0.605 1.00 89.50 184 VAL A CA 1
ATOM 1518 C C . VAL A 1 184 ? -10.355 0.372 1.030 1.00 89.50 184 VAL A C 1
ATOM 1520 O O . VAL A 1 184 ? -10.797 0.507 2.173 1.00 89.50 184 VAL A O 1
ATOM 1523 N N . GLN A 1 185 ? -10.452 1.339 0.117 1.00 84.12 185 GLN A N 1
ATOM 1524 C CA . GLN A 1 185 ? -11.068 2.639 0.393 1.00 84.12 185 GLN A CA 1
ATOM 1525 C C . GLN A 1 185 ? -12.581 2.550 0.592 1.00 84.12 185 GLN A C 1
ATOM 1527 O O . GLN A 1 185 ? -13.101 3.178 1.513 1.00 84.12 185 GLN A O 1
ATOM 1532 N N . GLU A 1 186 ? -13.275 1.724 -0.194 1.00 81.06 186 GLU A N 1
ATOM 1533 C CA . GLU A 1 186 ? -14.701 1.443 0.024 1.00 81.06 186 GLU A CA 1
ATOM 1534 C C . GLU A 1 186 ? -14.941 0.864 1.425 1.00 81.06 186 GLU A C 1
ATOM 1536 O O . GLU A 1 186 ? -15.869 1.270 2.117 1.00 81.06 186 GLU A O 1
ATOM 1541 N N . THR A 1 187 ? -14.072 -0.042 1.886 1.00 75.44 187 THR A N 1
ATOM 1542 C CA . THR A 1 187 ? -14.235 -0.680 3.205 1.00 75.44 187 THR A CA 1
ATOM 1543 C C . THR A 1 187 ? -13.870 0.214 4.390 1.00 75.44 187 THR A C 1
ATOM 1545 O O . THR A 1 187 ? -14.386 0.007 5.485 1.00 75.44 187 THR A O 1
ATOM 1548 N N . SER A 1 188 ? -12.998 1.212 4.206 1.00 67.06 188 SER A N 1
ATOM 1549 C CA . SER A 1 188 ? -12.633 2.148 5.281 1.00 67.06 188 SER A CA 1
ATOM 1550 C C . SER A 1 188 ? -13.679 3.250 5.469 1.00 67.06 188 SER A C 1
ATOM 1552 O O . SER A 1 188 ? -13.859 3.771 6.575 1.00 67.06 188 SER A O 1
ATOM 1554 N N . GLY A 1 189 ? -14.418 3.566 4.404 1.00 59.88 189 GLY A N 1
ATOM 1555 C CA . GLY A 1 189 ? -15.650 4.329 4.453 1.00 59.88 189 GLY A CA 1
ATOM 1556 C C . GLY A 1 189 ? -16.788 3.453 4.950 1.00 59.88 189 GLY A C 1
ATOM 1557 O O . GLY A 1 189 ? -17.662 3.100 4.171 1.00 59.88 189 GLY A O 1
ATOM 1558 N N . ALA A 1 190 ? -16.798 3.122 6.244 1.00 48.16 190 ALA A N 1
ATOM 1559 C CA . ALA A 1 190 ? -18.002 2.644 6.910 1.00 48.16 190 ALA A CA 1
ATOM 1560 C C . ALA A 1 190 ? -19.098 3.711 6.735 1.00 48.16 190 ALA A C 1
ATOM 1562 O O . ALA A 1 190 ? -19.226 4.657 7.519 1.00 48.16 190 ALA A O 1
ATOM 1563 N N . GLU A 1 191 ? -19.839 3.601 5.634 1.00 46.81 191 GLU A N 1
ATOM 1564 C CA . GLU A 1 191 ? -21.120 4.243 5.442 1.00 46.81 191 GLU A CA 1
ATOM 1565 C C . GLU A 1 191 ? -21.974 3.950 6.666 1.00 46.81 191 GLU A C 1
ATOM 1567 O O . GLU A 1 191 ? -21.932 2.855 7.230 1.00 46.81 191 GLU A O 1
ATOM 1572 N N . ASN A 1 192 ? -22.753 4.957 7.049 1.00 46.03 192 ASN A N 1
ATOM 1573 C CA . ASN A 1 192 ? -23.875 4.884 7.968 1.00 46.03 192 ASN A CA 1
ATOM 1574 C C . ASN A 1 192 ? -24.765 3.656 7.682 1.00 46.03 192 ASN A C 1
ATOM 1576 O O . ASN A 1 192 ? -25.878 3.794 7.181 1.00 46.03 192 ASN A O 1
ATOM 1580 N N . ARG A 1 193 ? -24.379 2.453 8.118 1.00 49.31 193 ARG A N 1
ATOM 1581 C CA . ARG A 1 193 ? -25.306 1.330 8.322 1.00 49.31 193 ARG A CA 1
ATOM 1582 C C . ARG A 1 193 ? -26.145 1.577 9.584 1.00 49.31 193 ARG A C 1
ATOM 1584 O O . ARG A 1 193 ? -26.405 0.677 10.371 1.00 49.31 193 ARG A O 1
ATOM 1591 N N . ALA A 1 194 ? -26.599 2.820 9.752 1.00 48.09 194 ALA A N 1
ATOM 1592 C CA . ALA A 1 194 ? -27.576 3.278 10.732 1.00 48.09 194 ALA A CA 1
ATOM 1593 C C . ALA A 1 194 ? -29.023 2.950 10.300 1.00 48.09 194 ALA A C 1
ATOM 1595 O O . ALA A 1 194 ? -29.982 3.484 10.849 1.00 48.09 194 ALA A O 1
ATOM 1596 N N . HIS A 1 195 ? -29.201 2.045 9.336 1.00 48.16 195 HIS A N 1
ATOM 1597 C CA . HIS A 1 195 ? -30.488 1.447 8.990 1.00 48.16 195 HIS A CA 1
ATOM 1598 C C . HIS A 1 195 ? -30.546 -0.029 9.391 1.00 48.16 195 HIS A C 1
ATOM 1600 O O . HIS A 1 195 ? -31.013 -0.878 8.643 1.00 48.16 195 HIS A O 1
ATOM 1606 N N . PHE A 1 196 ? -30.124 -0.336 10.617 1.00 48.56 196 PHE A N 1
ATOM 1607 C CA . PHE A 1 196 ? -30.853 -1.352 11.366 1.00 48.56 196 PHE A CA 1
ATOM 1608 C C . PHE A 1 196 ? -31.952 -0.622 12.136 1.00 48.56 196 PHE A C 1
ATOM 1610 O O . PHE A 1 196 ? -31.625 0.130 13.058 1.00 48.56 196 PHE A O 1
ATOM 1617 N N . PRO A 1 197 ? -33.238 -0.766 11.760 1.00 48.78 197 PRO A N 1
ATOM 1618 C CA . PRO A 1 197 ? -34.315 -0.244 12.580 1.00 48.78 197 PRO A CA 1
ATOM 1619 C C . PRO A 1 197 ? -34.201 -0.911 13.950 1.00 48.78 197 PRO A C 1
ATOM 1621 O O . PRO A 1 197 ? -34.407 -2.116 14.092 1.00 48.78 197 PRO A O 1
ATOM 1624 N N . ILE A 1 198 ? -33.818 -0.128 14.958 1.00 54.56 198 ILE A N 1
ATOM 1625 C CA . ILE A 1 198 ? -33.952 -0.530 16.352 1.00 54.56 198 ILE A CA 1
ATOM 1626 C C . ILE A 1 198 ? -35.452 -0.691 16.556 1.00 54.56 198 ILE A C 1
ATOM 1628 O O . ILE A 1 198 ? -36.193 0.290 16.613 1.00 54.56 198 ILE A O 1
ATOM 1632 N N . ASN A 1 199 ? -35.895 -1.944 16.567 1.00 54.22 199 ASN A N 1
ATOM 1633 C CA . ASN A 1 199 ? -37.267 -2.309 16.842 1.00 54.22 199 ASN A CA 1
ATOM 1634 C C . ASN A 1 199 ? -37.572 -1.849 18.273 1.00 54.22 199 ASN A C 1
ATOM 1636 O O . ASN A 1 199 ? -37.145 -2.489 19.235 1.00 54.22 199 ASN A O 1
ATOM 1640 N N . LYS A 1 200 ? -38.217 -0.686 18.408 1.00 51.69 200 LYS A N 1
ATOM 1641 C CA . LYS A 1 200 ? -38.742 -0.200 19.683 1.00 51.69 200 LYS A CA 1
ATOM 1642 C C . LYS A 1 200 ? -39.904 -1.119 20.055 1.00 51.69 200 LYS A C 1
ATOM 1644 O O . LYS A 1 200 ? -40.987 -0.987 19.492 1.00 51.69 200 LYS A O 1
ATOM 1649 N N . LYS A 1 201 ? -39.640 -2.071 20.945 1.00 62.25 201 LYS A N 1
ATOM 1650 C CA . LYS A 1 201 ? -40.669 -2.712 21.761 1.00 62.25 201 LYS A CA 1
ATOM 1651 C C . LYS A 1 201 ? -40.740 -2.003 23.101 1.00 62.25 201 LYS A C 1
ATOM 1653 O O . LYS A 1 201 ? -39.658 -1.606 23.589 1.00 62.25 201 LYS A O 1
#

Organism: NCBI:txid2126337